Protein AF-A0A0H2RZ09-F1 (afdb_monomer)

Mean predicted aligned error: 4.45 Å

pLDDT: mean 92.42, std 5.87, range [51.25, 98.56]

Structure (mmCIF, N/CA/C/O backbone):
data_AF-A0A0H2RZ09-F1
#
_entry.id   AF-A0A0H2RZ09-F1
#
loop_
_atom_site.group_PDB
_atom_site.id
_atom_site.type_symbol
_atom_site.label_atom_id
_atom_site.label_alt_id
_atom_site.label_comp_id
_atom_site.label_asym_id
_atom_site.label_entity_id
_atom_site.label_seq_id
_atom_site.pdbx_PDB_ins_code
_atom_site.Cartn_x
_atom_site.Cartn_y
_atom_site.Cartn_z
_atom_site.occupancy
_atom_site.B_iso_or_equiv
_atom_site.auth_seq_id
_atom_site.auth_comp_id
_atom_site.auth_asym_id
_atom_site.auth_atom_id
_atom_site.pdbx_PDB_model_num
ATOM 1 N N . MET A 1 1 ? 8.434 -0.710 -40.556 1.00 51.25 1 MET A N 1
ATOM 2 C CA . MET A 1 1 ? 8.352 -0.020 -39.252 1.00 51.25 1 MET A CA 1
ATOM 3 C C . MET A 1 1 ? 7.127 0.879 -39.282 1.00 51.25 1 MET A C 1
ATOM 5 O O . MET A 1 1 ? 7.088 1.774 -40.118 1.00 51.25 1 MET A O 1
ATOM 9 N N . SER A 1 2 ? 6.092 0.602 -38.485 1.00 68.81 2 SER A N 1
ATOM 10 C CA . SER A 1 2 ? 4.944 1.513 -38.377 1.00 68.81 2 SER A CA 1
ATOM 11 C C . SER A 1 2 ? 5.393 2.801 -37.685 1.00 68.81 2 SER A C 1
ATOM 13 O O . SER A 1 2 ? 6.121 2.742 -36.695 1.00 68.81 2 SER A O 1
ATOM 15 N N . LYS A 1 3 ? 4.983 3.965 -38.198 1.00 80.62 3 LYS A N 1
ATOM 16 C CA . LYS A 1 3 ? 5.180 5.239 -37.492 1.00 80.62 3 LYS A CA 1
ATOM 17 C C . LYS A 1 3 ? 4.466 5.162 -36.142 1.00 80.62 3 LYS A C 1
ATOM 19 O O . LYS A 1 3 ? 3.285 4.824 -36.109 1.00 80.62 3 LYS A O 1
ATOM 24 N N . GLN A 1 4 ? 5.176 5.458 -35.054 1.00 85.62 4 GLN A N 1
ATOM 25 C CA . GLN A 1 4 ? 4.537 5.634 -33.752 1.00 85.62 4 GLN A CA 1
ATOM 26 C C . GLN A 1 4 ? 3.577 6.837 -33.804 1.00 85.62 4 GLN A C 1
ATOM 28 O O . GLN A 1 4 ? 3.876 7.817 -34.497 1.00 85.62 4 GLN A O 1
ATOM 33 N N . PRO A 1 5 ? 2.420 6.767 -33.124 1.00 86.56 5 PRO A N 1
ATOM 34 C CA . PRO A 1 5 ? 1.481 7.882 -33.060 1.00 86.56 5 PRO A CA 1
ATOM 35 C C . PRO A 1 5 ? 2.123 9.092 -32.362 1.00 86.56 5 PRO A C 1
ATOM 37 O O . PRO A 1 5 ? 2.842 8.938 -31.380 1.00 86.56 5 PRO A O 1
ATOM 40 N N . SER A 1 6 ? 1.864 10.302 -32.869 1.00 93.06 6 SER A N 1
ATOM 41 C CA . SER A 1 6 ? 2.368 11.561 -32.290 1.00 93.06 6 SER A CA 1
ATOM 42 C C . SER A 1 6 ? 1.495 12.108 -31.157 1.00 93.06 6 SER A C 1
ATOM 44 O O . SER A 1 6 ? 1.881 13.062 -30.488 1.00 93.06 6 SER A O 1
ATOM 46 N N . SER A 1 7 ? 0.298 11.551 -30.977 1.00 94.19 7 SER A N 1
ATOM 47 C CA . SER A 1 7 ? -0.643 11.915 -29.922 1.00 94.19 7 SER A CA 1
ATOM 48 C C . SER A 1 7 ? -1.631 10.777 -29.670 1.00 94.19 7 SER A C 1
ATOM 50 O O . SER A 1 7 ? -1.863 9.929 -30.535 1.00 94.19 7 SER A O 1
ATOM 52 N N . PHE A 1 8 ? -2.226 10.786 -28.479 1.00 94.12 8 PHE A N 1
ATOM 53 C CA . PHE A 1 8 ? -3.324 9.909 -28.091 1.00 94.12 8 PHE A CA 1
ATOM 54 C C . PHE A 1 8 ? -4.522 10.763 -27.672 1.00 94.12 8 PHE A C 1
ATOM 56 O O . PHE A 1 8 ? -4.351 11.857 -27.136 1.00 94.12 8 PHE A O 1
ATOM 63 N N . PHE A 1 9 ? -5.731 10.263 -27.917 1.00 94.88 9 PHE A N 1
ATOM 64 C CA . PHE A 1 9 ? -6.964 10.851 -27.405 1.00 94.88 9 PHE A CA 1
ATOM 65 C C . PHE A 1 9 ? -7.412 10.049 -26.184 1.00 94.88 9 PHE A C 1
ATOM 67 O O . PHE A 1 9 ? -7.670 8.851 -26.303 1.00 94.88 9 PHE A O 1
ATOM 74 N N . ILE A 1 10 ? -7.492 10.699 -25.024 1.00 93.38 10 ILE A N 1
ATOM 75 C CA . ILE A 1 10 ? -8.060 10.107 -23.810 1.00 93.38 10 ILE A CA 1
ATOM 76 C C . ILE A 1 10 ? -9.518 10.579 -23.738 1.00 93.38 10 ILE A C 1
ATOM 78 O O . ILE A 1 10 ? -9.740 11.790 -23.669 1.00 93.38 10 ILE A O 1
ATOM 82 N N . PRO A 1 11 ? -10.509 9.672 -23.809 1.00 94.00 11 PRO A N 1
ATOM 83 C CA . PRO A 1 11 ? -11.910 10.056 -23.689 1.00 94.00 11 PRO A CA 1
ATOM 84 C C . PRO A 1 11 ? -12.211 10.585 -22.282 1.00 94.00 11 PRO A C 1
ATOM 86 O O . PRO A 1 11 ? -11.476 10.311 -21.334 1.00 94.00 11 PRO A O 1
ATOM 89 N N . ASP A 1 12 ? -13.315 11.314 -22.137 1.00 92.06 12 ASP A N 1
ATOM 90 C CA . ASP A 1 12 ? -13.775 11.769 -20.826 1.00 92.06 12 ASP A CA 1
ATOM 91 C C . ASP A 1 12 ? -14.309 10.587 -20.000 1.00 92.06 12 ASP A C 1
ATOM 93 O O . ASP A 1 12 ? -15.483 10.216 -20.077 1.00 92.06 12 ASP A O 1
ATOM 97 N N . LEU A 1 13 ? -13.420 9.984 -19.211 1.00 90.94 13 LEU A N 1
ATOM 98 C CA . LEU A 1 13 ? -13.738 8.849 -18.347 1.00 90.94 13 LEU A CA 1
ATOM 99 C C . LEU A 1 13 ? -14.605 9.243 -17.142 1.00 90.94 13 LEU A C 1
ATOM 101 O O . LEU A 1 13 ? -15.227 8.366 -16.547 1.00 90.94 13 LEU A O 1
ATOM 105 N N . ILE A 1 14 ? -14.694 10.533 -16.793 1.00 89.44 14 ILE A N 1
ATOM 106 C CA . ILE A 1 14 ? -15.509 11.001 -15.661 1.00 89.44 14 ILE A CA 1
ATOM 107 C C . ILE A 1 14 ? -16.991 10.775 -15.965 1.00 89.44 14 ILE A C 1
ATOM 109 O O . ILE A 1 14 ? -17.749 10.390 -15.080 1.00 89.44 14 ILE A O 1
ATOM 113 N N . THR A 1 15 ? -17.392 10.914 -17.232 1.00 89.62 15 THR A N 1
ATOM 114 C CA . THR A 1 15 ? -18.773 10.652 -17.677 1.00 89.62 15 THR A CA 1
ATOM 115 C C . THR A 1 15 ? -19.228 9.202 -17.489 1.00 89.62 15 THR A C 1
ATOM 117 O O . THR A 1 15 ? -20.426 8.935 -17.522 1.00 89.62 15 THR A O 1
ATOM 120 N N . LEU A 1 16 ? -18.297 8.264 -17.277 1.00 90.69 16 LEU A N 1
ATOM 121 C CA . LEU A 1 16 ? -18.605 6.855 -17.016 1.00 90.69 16 LEU A CA 1
ATOM 122 C C . LEU A 1 16 ? -18.900 6.581 -15.532 1.00 90.69 16 LEU A C 1
ATOM 124 O O . LEU A 1 16 ? -19.418 5.515 -15.196 1.00 90.69 16 LEU A O 1
ATOM 128 N N . VAL A 1 17 ? -18.571 7.518 -14.638 1.00 89.12 17 VAL A N 1
ATOM 129 C CA . VAL A 1 17 ? -18.724 7.366 -13.189 1.00 89.12 17 VAL A CA 1
ATOM 130 C C . VAL A 1 17 ? -20.052 7.981 -12.753 1.00 89.12 17 VAL A C 1
ATOM 132 O O . VAL A 1 17 ? -20.190 9.193 -12.640 1.00 89.12 17 VAL A O 1
ATOM 135 N N . ASN A 1 18 ? -21.034 7.127 -12.455 1.00 88.50 18 ASN A N 1
ATOM 136 C CA . ASN A 1 18 ? -22.367 7.545 -11.994 1.00 88.50 18 ASN A CA 1
ATOM 137 C C . ASN A 1 18 ? -22.474 7.695 -10.465 1.00 88.50 18 ASN A C 1
ATOM 139 O O . ASN A 1 18 ? -23.576 7.784 -9.922 1.00 88.50 18 ASN A O 1
ATOM 143 N N . PHE A 1 19 ? -21.342 7.692 -9.762 1.00 87.50 19 PHE A N 1
ATOM 144 C CA . PHE A 1 19 ? -21.281 7.815 -8.309 1.00 87.50 19 PHE A CA 1
ATOM 145 C C . PHE A 1 19 ? -20.897 9.243 -7.907 1.00 87.50 19 PHE A C 1
ATOM 147 O O . PHE A 1 19 ? -20.084 9.872 -8.589 1.00 87.50 19 PHE A O 1
ATOM 154 N N . PRO A 1 20 ? -21.458 9.778 -6.809 1.00 89.75 20 PRO A N 1
ATOM 155 C CA . PRO A 1 20 ? -21.065 11.089 -6.320 1.00 89.75 20 PRO A CA 1
ATOM 156 C C . PRO A 1 20 ? -19.600 11.071 -5.880 1.00 89.75 20 PRO A C 1
ATOM 158 O O . PRO A 1 20 ? -19.159 10.171 -5.166 1.00 89.75 20 PRO A O 1
ATOM 161 N N . PHE A 1 21 ? -18.854 12.102 -6.267 1.00 90.25 21 PHE A N 1
ATOM 162 C CA . PHE A 1 21 ? -17.512 12.313 -5.741 1.00 90.25 21 PHE A CA 1
ATOM 163 C C . PHE A 1 21 ? -17.601 12.726 -4.274 1.00 90.25 21 PHE A C 1
ATOM 165 O O . PHE A 1 21 ? -18.266 13.704 -3.930 1.00 90.25 21 PHE A O 1
ATOM 172 N N . ALA A 1 22 ? -16.892 12.001 -3.417 1.00 94.31 22 ALA A N 1
ATOM 173 C CA . ALA A 1 22 ? -16.742 12.327 -2.009 1.00 94.31 22 ALA A CA 1
ATOM 174 C C . ALA A 1 22 ? -15.259 12.488 -1.674 1.00 94.31 22 ALA A C 1
ATOM 176 O O . ALA A 1 22 ? -14.391 11.934 -2.349 1.00 94.31 22 ALA A O 1
ATOM 177 N N . ARG A 1 23 ? -14.967 13.282 -0.645 1.00 96.88 23 ARG A N 1
ATOM 178 C CA . ARG A 1 23 ? -13.612 13.519 -0.149 1.00 96.88 23 ARG A CA 1
ATOM 179 C C . ARG A 1 23 ? -13.646 13.512 1.369 1.00 96.88 23 ARG A C 1
ATOM 181 O O . ARG A 1 23 ? -14.502 14.173 1.954 1.00 96.88 23 ARG A O 1
ATOM 188 N N . ASN A 1 24 ? -12.705 12.811 1.992 1.00 98.38 24 ASN A N 1
ATOM 189 C CA . ASN A 1 24 ? -12.615 12.748 3.441 1.00 98.38 24 ASN A CA 1
ATOM 190 C C . ASN A 1 24 ? -12.441 14.151 4.048 1.00 98.38 24 ASN A C 1
ATOM 192 O O . ASN A 1 24 ? -11.527 14.893 3.680 1.00 98.38 24 ASN A O 1
ATOM 196 N N . GLN A 1 25 ? -13.306 14.505 5.001 1.00 98.25 25 GLN A N 1
ATOM 197 C CA . GLN A 1 25 ? -13.301 15.807 5.683 1.00 98.25 25 GLN A CA 1
ATOM 198 C C . GLN A 1 25 ? -12.020 16.084 6.487 1.00 98.25 25 GLN A C 1
ATOM 200 O O . GLN A 1 25 ? -11.755 17.220 6.870 1.00 98.25 25 GLN A O 1
ATOM 205 N N . HIS A 1 26 ? -11.243 15.043 6.784 1.00 98.50 26 HIS A N 1
ATOM 206 C CA . HIS A 1 26 ? -10.001 15.120 7.539 1.00 98.50 26 HIS A CA 1
ATOM 207 C C . HIS A 1 26 ? -8.759 15.219 6.646 1.00 98.50 26 HIS A C 1
ATOM 209 O O . HIS A 1 26 ? -7.644 15.197 7.174 1.00 98.50 26 HIS A O 1
ATOM 215 N N . TYR A 1 27 ? -8.933 15.325 5.321 1.00 98.19 27 TYR A N 1
ATOM 216 C CA . TYR A 1 27 ? -7.849 15.350 4.339 1.00 98.19 27 TYR A CA 1
ATOM 217 C C . TYR A 1 27 ? -6.724 16.310 4.717 1.00 98.19 27 TYR A C 1
ATOM 219 O O . TYR A 1 27 ? -5.579 15.879 4.824 1.00 98.19 27 TYR A O 1
ATOM 227 N N . GLU A 1 28 ? -7.022 17.585 4.959 1.00 97.75 28 GLU A N 1
ATOM 228 C CA . GLU A 1 28 ? -5.999 18.613 5.163 1.00 97.75 28 GLU A CA 1
ATOM 229 C C . GLU A 1 28 ? -5.092 18.280 6.352 1.00 97.75 28 GLU A C 1
ATOM 231 O O . GLU A 1 28 ? -3.870 18.376 6.255 1.00 97.75 28 GLU A O 1
ATOM 236 N N . ARG A 1 29 ? -5.683 17.833 7.465 1.00 98.19 29 ARG A N 1
ATOM 237 C CA . ARG A 1 29 ? -4.928 17.478 8.669 1.00 98.19 29 ARG A CA 1
ATOM 238 C C . ARG A 1 29 ? -4.168 16.164 8.494 1.00 98.19 29 ARG A C 1
ATOM 240 O O . ARG A 1 29 ? -2.967 16.113 8.745 1.00 98.19 29 ARG A O 1
ATOM 247 N N . ALA A 1 30 ? -4.856 15.103 8.076 1.00 98.19 30 ALA A N 1
ATOM 248 C CA . ALA A 1 30 ? -4.260 13.773 8.006 1.00 98.19 30 ALA A CA 1
ATOM 249 C C . ALA A 1 30 ? -3.185 13.671 6.913 1.00 98.19 30 ALA A C 1
ATOM 251 O O . ALA A 1 30 ? -2.197 12.970 7.116 1.00 98.19 30 ALA A O 1
ATOM 252 N N . SER A 1 31 ? -3.338 14.387 5.793 1.00 96.25 31 SER A N 1
ATOM 253 C CA . SER A 1 31 ? -2.309 14.468 4.746 1.00 96.25 31 SER A CA 1
ATOM 254 C C . SER A 1 31 ? -1.044 15.165 5.239 1.00 96.25 31 SER A C 1
ATOM 256 O O . SER A 1 31 ? 0.049 14.640 5.055 1.00 96.25 31 SER A O 1
ATOM 258 N N . ALA A 1 32 ? -1.172 16.297 5.938 1.00 96.06 32 ALA A N 1
ATOM 259 C CA . ALA A 1 32 ? -0.025 17.004 6.500 1.00 96.06 32 ALA A CA 1
ATOM 260 C C . ALA A 1 32 ? 0.742 16.136 7.512 1.00 96.06 32 ALA A C 1
ATOM 262 O O . ALA A 1 32 ? 1.971 16.065 7.457 1.00 96.06 32 ALA A O 1
ATOM 263 N N . GLU A 1 33 ? 0.025 15.439 8.398 1.00 97.62 33 GLU A N 1
ATOM 264 C CA . GLU A 1 33 ? 0.630 14.514 9.360 1.00 97.62 33 GLU A CA 1
ATOM 265 C C . GLU A 1 33 ? 1.226 13.260 8.677 1.00 97.62 33 GLU A C 1
ATOM 267 O O . GLU A 1 33 ? 2.254 12.762 9.135 1.00 97.62 33 GLU A O 1
ATOM 272 N N . SER A 1 34 ? 0.636 12.767 7.574 1.00 97.12 34 SER A N 1
ATOM 273 C CA . SER A 1 34 ? 1.186 11.664 6.753 1.00 97.12 34 SER A CA 1
ATOM 274 C C . SER A 1 34 ? 2.479 12.038 6.081 1.00 97.12 34 SER A C 1
ATOM 276 O O . SER A 1 34 ? 3.498 11.387 6.309 1.00 97.12 34 SER A O 1
ATOM 278 N N . ALA A 1 35 ? 2.470 13.145 5.351 1.00 93.25 35 ALA A N 1
ATOM 279 C CA . ALA A 1 35 ? 3.649 13.645 4.680 1.00 93.25 35 ALA A CA 1
ATOM 280 C C . ALA A 1 35 ? 4.775 13.970 5.673 1.00 93.25 35 ALA A C 1
ATOM 282 O O . ALA A 1 35 ? 5.945 13.766 5.356 1.00 93.25 35 ALA A O 1
ATOM 283 N N . ALA A 1 36 ? 4.454 14.473 6.872 1.00 94.00 36 ALA A N 1
ATOM 284 C CA . ALA A 1 36 ? 5.446 14.713 7.918 1.00 94.00 36 ALA A CA 1
ATOM 285 C C . ALA A 1 36 ? 6.070 13.402 8.420 1.00 94.00 36 ALA A C 1
ATOM 287 O O . ALA A 1 36 ? 7.286 13.254 8.326 1.00 94.00 36 ALA A O 1
ATOM 288 N N . TRP A 1 37 ? 5.247 12.441 8.855 1.00 95.69 37 TRP A N 1
ATOM 289 C CA . TRP A 1 37 ? 5.704 11.131 9.335 1.00 95.69 37 TRP A CA 1
ATOM 290 C C . TRP A 1 37 ? 6.540 10.393 8.282 1.00 95.69 37 TRP A C 1
ATOM 292 O O . TRP A 1 37 ? 7.625 9.896 8.568 1.00 95.69 37 TRP A O 1
ATOM 302 N N . PHE A 1 38 ? 6.089 10.382 7.028 1.00 91.75 38 PHE A N 1
ATOM 303 C CA . PHE A 1 38 ? 6.769 9.670 5.950 1.00 91.75 38 PHE A CA 1
ATOM 304 C C . PHE A 1 38 ? 8.160 10.246 5.629 1.00 91.75 38 PHE A C 1
ATOM 306 O O . PHE A 1 38 ? 9.087 9.5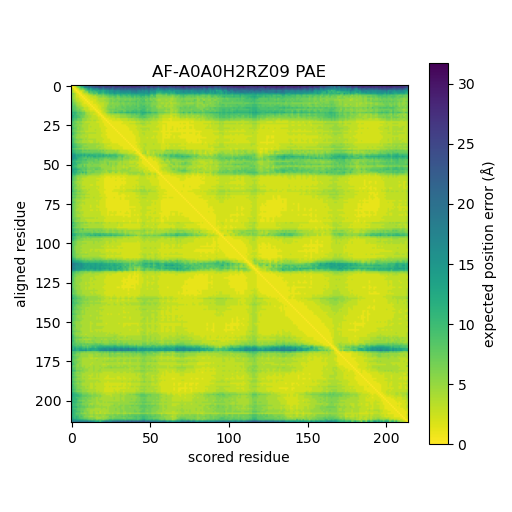09 5.285 1.00 91.75 38 PHE A O 1
ATOM 313 N N . ARG A 1 39 ? 8.346 11.566 5.788 1.00 90.19 39 ARG A N 1
ATOM 314 C CA . ARG A 1 39 ? 9.641 12.239 5.569 1.00 90.19 39 ARG A CA 1
ATOM 315 C C . ARG A 1 39 ? 10.698 11.861 6.605 1.00 90.19 39 ARG A C 1
ATOM 317 O O . ARG A 1 39 ? 11.879 11.888 6.264 1.00 90.19 39 ARG A O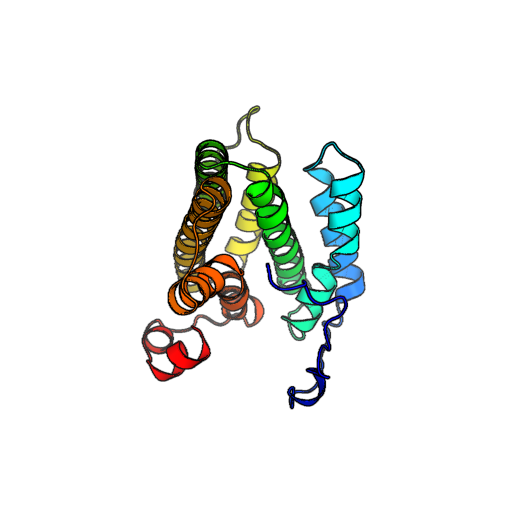 1
ATOM 324 N N . GLU A 1 40 ? 10.308 11.489 7.823 1.00 93.12 40 GLU A N 1
ATOM 325 C CA . GLU A 1 40 ? 11.243 11.141 8.906 1.00 93.12 40 GLU A CA 1
ATOM 326 C C . GLU A 1 40 ? 12.133 9.942 8.546 1.00 93.12 40 GLU A C 1
ATOM 328 O O . GLU A 1 40 ? 13.289 9.861 8.967 1.00 93.12 40 GLU A O 1
ATOM 333 N N . TYR A 1 41 ? 11.640 9.047 7.687 1.00 92.88 41 TYR A N 1
ATOM 334 C CA . TYR A 1 41 ? 12.371 7.854 7.269 1.00 92.88 41 TYR A CA 1
ATOM 335 C C . TYR A 1 41 ? 13.486 8.140 6.258 1.00 92.88 41 TYR A C 1
ATOM 337 O O . TYR A 1 41 ? 14.355 7.291 6.089 1.00 92.88 41 TYR A O 1
ATOM 345 N N . ASN A 1 42 ? 13.516 9.317 5.616 1.00 89.06 42 ASN A N 1
ATOM 346 C CA . ASN A 1 42 ? 14.534 9.679 4.618 1.00 89.06 42 ASN A CA 1
ATOM 347 C C . ASN A 1 42 ? 14.728 8.599 3.529 1.00 89.06 42 ASN A C 1
ATOM 349 O O . ASN A 1 42 ? 15.849 8.236 3.189 1.00 89.06 42 ASN A O 1
ATOM 353 N N . LEU A 1 43 ? 13.616 8.095 2.982 1.00 89.56 43 LEU A N 1
ATOM 354 C CA . LEU A 1 43 ? 13.562 6.922 2.090 1.00 89.56 43 LEU A CA 1
ATOM 355 C C . LEU A 1 43 ? 14.344 7.062 0.780 1.00 89.56 43 LEU A C 1
ATOM 357 O O . LEU A 1 43 ? 14.731 6.062 0.185 1.00 89.56 43 LEU A O 1
ATOM 361 N N . PHE A 1 44 ? 14.578 8.293 0.334 1.00 87.56 44 PHE A N 1
ATOM 362 C CA . PHE A 1 44 ? 15.303 8.577 -0.896 1.00 87.56 44 PHE A CA 1
ATOM 363 C C . PHE A 1 44 ? 16.443 9.549 -0.618 1.00 87.56 44 PHE A C 1
ATOM 365 O O . PHE A 1 44 ? 16.278 10.514 0.129 1.00 87.56 44 PHE A O 1
ATOM 372 N N . GLU A 1 45 ? 17.589 9.346 -1.260 1.00 82.00 45 GLU A N 1
ATOM 373 C CA . GLU A 1 45 ? 18.705 10.295 -1.198 1.00 82.00 45 GLU A CA 1
ATOM 374 C C . GLU A 1 45 ? 18.522 11.428 -2.213 1.00 82.00 45 GLU A C 1
ATOM 376 O O . GLU A 1 45 ? 18.761 12.602 -1.914 1.00 82.00 45 GLU A O 1
ATOM 381 N N . THR A 1 46 ? 18.029 11.092 -3.408 1.00 84.25 46 THR A N 1
ATOM 382 C CA . THR A 1 46 ? 17.924 12.029 -4.525 1.00 84.25 46 THR A CA 1
ATOM 383 C C . THR A 1 46 ? 16.765 13.005 -4.349 1.00 84.25 46 THR A C 1
ATOM 385 O O . THR A 1 46 ? 15.664 12.670 -3.908 1.00 84.25 46 THR A O 1
ATOM 388 N N . LYS A 1 47 ? 17.001 14.262 -4.741 1.00 83.38 47 LYS A N 1
ATOM 389 C CA . LYS A 1 47 ? 15.971 15.307 -4.711 1.00 83.38 47 LYS A CA 1
ATOM 390 C C . LYS A 1 47 ? 14.815 15.009 -5.674 1.00 83.38 47 LYS A C 1
ATOM 392 O O . LYS A 1 47 ? 13.689 15.377 -5.364 1.00 83.38 47 LYS A O 1
ATOM 397 N N . SER A 1 48 ? 15.074 14.351 -6.807 1.00 84.81 48 SER A N 1
ATOM 398 C CA . SER A 1 48 ? 14.053 14.021 -7.812 1.00 84.81 48 SER A CA 1
ATOM 399 C C . SER A 1 48 ? 12.984 13.082 -7.260 1.00 84.81 48 SER A C 1
ATOM 401 O O . SER A 1 48 ? 11.817 13.457 -7.270 1.00 84.81 48 SER A O 1
ATOM 403 N N . LYS A 1 49 ? 13.370 11.940 -6.675 1.00 84.06 49 LYS A N 1
ATOM 404 C CA . LYS A 1 49 ? 12.415 10.989 -6.080 1.00 84.06 49 LYS A CA 1
ATOM 405 C C . LYS A 1 49 ? 11.631 11.595 -4.917 1.00 84.06 49 LYS A C 1
ATOM 407 O O . LYS A 1 49 ? 10.439 11.355 -4.771 1.00 84.06 49 LYS A O 1
ATOM 412 N N . LYS A 1 50 ? 12.265 12.457 -4.112 1.00 82.56 50 LYS A N 1
ATOM 413 C CA . LYS A 1 50 ? 11.549 13.213 -3.067 1.00 82.56 50 LYS A CA 1
ATOM 414 C C . LYS A 1 50 ? 10.463 14.119 -3.650 1.00 82.56 50 LYS A C 1
ATOM 416 O O . LYS A 1 50 ? 9.395 14.232 -3.060 1.00 82.56 50 LYS A O 1
ATOM 421 N N . VAL A 1 51 ? 10.743 14.790 -4.768 1.00 83.31 51 VAL A N 1
ATOM 422 C CA . VAL A 1 51 ? 9.773 15.667 -5.442 1.00 83.31 51 VAL A CA 1
ATOM 423 C C . VAL A 1 51 ? 8.647 14.854 -6.072 1.00 83.31 51 VAL A C 1
ATOM 425 O O . VAL A 1 51 ? 7.492 15.221 -5.897 1.00 83.31 51 VAL A O 1
ATOM 428 N N . GLU A 1 52 ? 8.973 13.752 -6.742 1.00 85.06 52 GLU A N 1
ATOM 429 C CA . GLU A 1 52 ? 7.998 12.838 -7.345 1.00 85.06 52 GLU A CA 1
ATOM 430 C C . GLU A 1 52 ? 7.000 12.313 -6.310 1.00 85.06 52 GLU A C 1
ATOM 432 O O . GLU A 1 52 ? 5.791 12.447 -6.490 1.00 85.06 52 GLU A O 1
ATOM 437 N N . LEU A 1 53 ? 7.500 11.842 -5.165 1.00 80.31 53 LEU A N 1
ATOM 438 C CA . LEU A 1 53 ? 6.654 11.407 -4.060 1.00 80.31 53 LEU A CA 1
ATOM 439 C C . LEU A 1 53 ? 5.715 12.527 -3.582 1.00 80.31 53 LEU A C 1
ATOM 441 O O . LEU A 1 53 ? 4.530 12.290 -3.387 1.00 80.31 53 LEU A O 1
ATOM 445 N N . ILE A 1 54 ? 6.207 13.761 -3.432 1.00 79.12 54 ILE A N 1
ATOM 446 C CA . ILE A 1 54 ? 5.365 14.904 -3.028 1.00 79.12 54 ILE A CA 1
ATOM 447 C C . ILE A 1 54 ? 4.289 15.211 -4.083 1.00 79.12 54 ILE A C 1
ATOM 449 O O . ILE A 1 54 ? 3.172 15.586 -3.733 1.00 79.12 54 ILE A O 1
ATOM 453 N N . GLN A 1 55 ? 4.618 15.078 -5.367 1.00 85.00 55 GLN A N 1
ATOM 454 C CA . GLN A 1 55 ? 3.712 15.374 -6.479 1.00 85.00 55 GLN A CA 1
ATOM 455 C C . GLN A 1 55 ? 2.674 14.276 -6.734 1.00 85.00 55 GLN A C 1
ATOM 457 O O . GLN A 1 55 ? 1.683 14.542 -7.407 1.00 85.00 55 GLN A O 1
ATOM 462 N N . SER A 1 56 ? 2.873 13.075 -6.187 1.00 85.06 56 SER A N 1
ATOM 463 C CA . SER A 1 56 ? 1.952 11.945 -6.354 1.00 85.06 56 SER A CA 1
ATOM 464 C C . SER A 1 56 ? 0.565 12.175 -5.738 1.00 85.06 56 SER A C 1
ATOM 466 O O . SER A 1 56 ? -0.396 11.528 -6.148 1.00 85.06 56 SER A O 1
ATOM 468 N N . CYS A 1 57 ? 0.438 13.106 -4.780 1.00 89.81 57 CYS A N 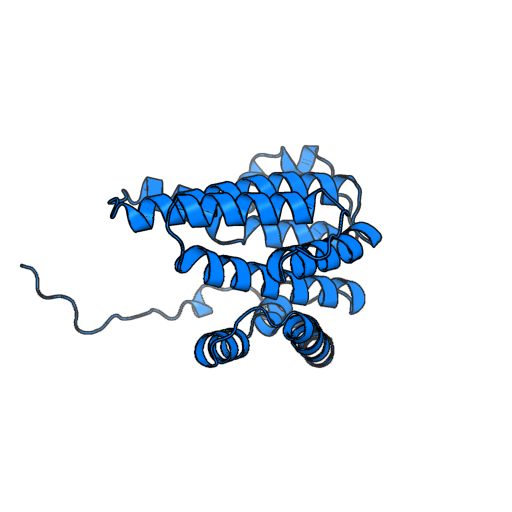1
ATOM 469 C CA . CYS A 1 57 ? -0.814 13.413 -4.079 1.00 89.81 57 CYS A CA 1
ATOM 470 C C . CYS A 1 57 ? -1.539 12.156 -3.547 1.00 89.81 57 CYS A C 1
ATOM 472 O O . CYS A 1 57 ? -2.771 12.080 -3.567 1.00 89.81 57 CYS A O 1
ATOM 474 N N . THR A 1 58 ? -0.782 11.172 -3.061 1.00 94.38 58 THR A N 1
ATOM 475 C CA . THR A 1 58 ? -1.282 9.894 -2.523 1.00 94.38 58 THR A CA 1
ATOM 476 C C . THR A 1 58 ? -2.361 10.073 -1.454 1.00 94.38 58 THR A C 1
ATOM 478 O O . THR A 1 58 ? -3.352 9.344 -1.442 1.00 94.38 58 THR A O 1
ATOM 481 N N . GLU A 1 59 ? -2.235 11.059 -0.566 1.00 96.44 59 GLU A N 1
ATOM 482 C CA . GLU A 1 59 ? -3.217 11.275 0.497 1.00 96.44 59 GLU A CA 1
ATOM 483 C C . GLU A 1 59 ? -4.523 11.865 -0.042 1.00 96.44 59 GLU A C 1
ATOM 485 O O . GLU A 1 59 ? -5.589 11.648 0.541 1.00 96.44 59 GLU A O 1
ATOM 490 N N . LEU A 1 60 ? -4.469 12.581 -1.171 1.00 97.00 60 LEU A N 1
ATOM 491 C CA . LEU A 1 60 ? -5.668 13.065 -1.853 1.00 97.00 60 LEU A CA 1
ATOM 492 C C . LEU A 1 60 ? -6.407 11.886 -2.481 1.00 97.00 60 LEU A C 1
ATOM 494 O O . LEU A 1 60 ? -7.622 11.777 -2.313 1.00 97.00 60 LEU A O 1
ATOM 498 N N . LEU A 1 61 ? -5.678 10.961 -3.113 1.00 96.00 61 LEU A N 1
ATOM 499 C CA . LEU A 1 61 ? -6.245 9.700 -3.589 1.00 96.00 61 LEU A CA 1
ATOM 500 C C . LEU A 1 61 ? -6.895 8.922 -2.437 1.00 96.00 61 LEU A C 1
ATOM 502 O O . LEU A 1 61 ? -8.064 8.550 -2.535 1.00 96.00 61 LEU A O 1
ATOM 506 N N . ALA A 1 62 ? -6.193 8.760 -1.311 1.00 97.50 62 ALA A N 1
ATOM 507 C CA . ALA A 1 62 ? -6.749 8.113 -0.125 1.00 97.50 62 ALA A CA 1
ATOM 508 C C . ALA A 1 62 ? -8.032 8.811 0.361 1.00 97.50 62 ALA A C 1
ATOM 510 O O . ALA A 1 62 ? -8.985 8.141 0.752 1.00 97.50 62 ALA A O 1
ATOM 511 N N . SER A 1 63 ? -8.102 10.146 0.306 1.00 98.12 63 SER A N 1
ATOM 512 C CA . SER A 1 63 ? -9.289 10.899 0.738 1.00 98.12 63 SER A CA 1
ATOM 513 C C . SER A 1 63 ? -10.529 10.640 -0.114 1.00 98.12 63 SER A C 1
ATOM 515 O O . SER A 1 63 ? -11.640 10.701 0.410 1.00 98.12 63 SER A O 1
ATOM 517 N N . HIS A 1 64 ? -10.348 10.339 -1.399 1.00 96.31 64 HIS A N 1
ATOM 518 C CA . HIS A 1 64 ? -11.436 9.950 -2.292 1.00 96.31 64 HIS A CA 1
ATOM 519 C C . HIS A 1 64 ? -11.802 8.472 -2.147 1.00 96.31 64 HIS A C 1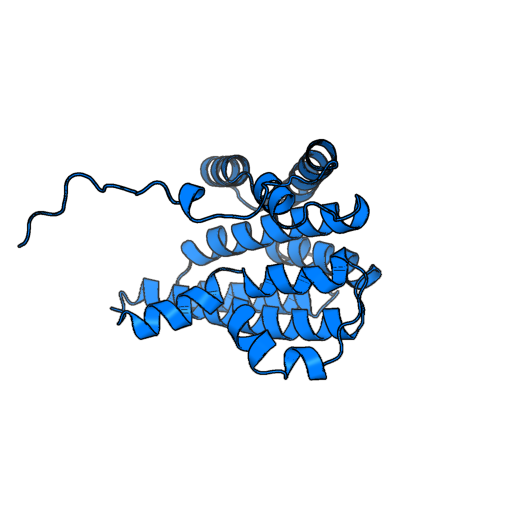
ATOM 521 O O . HIS A 1 64 ? -12.958 8.110 -2.338 1.00 96.31 64 HIS A O 1
ATOM 527 N N . PHE A 1 65 ? -10.833 7.632 -1.779 1.00 96.00 65 PHE A N 1
ATOM 528 C CA . PHE A 1 65 ? -11.027 6.194 -1.615 1.00 96.00 65 PHE A CA 1
ATOM 529 C C . PHE A 1 65 ? -11.687 5.825 -0.276 1.00 96.00 65 PHE A C 1
ATOM 531 O O . PHE A 1 65 ? -12.512 4.920 -0.215 1.00 96.00 65 PHE A O 1
ATOM 538 N N . TYR A 1 66 ? -11.391 6.577 0.789 1.00 97.44 66 TYR A N 1
ATOM 539 C CA . TYR A 1 66 ? -11.949 6.380 2.133 1.00 97.44 66 TYR A CA 1
ATOM 540 C C . TYR A 1 66 ? -12.693 7.633 2.629 1.00 97.44 66 TYR A C 1
ATOM 542 O O . TYR A 1 66 ? -12.310 8.217 3.650 1.00 97.44 66 TYR A O 1
ATOM 550 N N . PRO A 1 67 ? -13.745 8.094 1.931 1.00 97.25 67 PRO A N 1
ATOM 551 C CA . PRO A 1 67 ? -14.352 9.400 2.190 1.00 97.25 67 PRO A CA 1
ATOM 552 C C . PRO A 1 67 ? -15.040 9.506 3.558 1.00 97.25 67 PRO A C 1
ATOM 554 O O . PRO A 1 67 ? -15.109 10.596 4.119 1.00 97.25 67 PRO A O 1
ATOM 557 N N . GLU A 1 68 ? -15.512 8.390 4.114 1.00 96.62 68 GLU A N 1
ATOM 558 C CA . GLU A 1 68 ? -16.274 8.355 5.374 1.00 96.62 68 GLU A CA 1
ATOM 559 C C . GLU A 1 68 ? -15.446 7.895 6.582 1.00 96.62 68 GLU A C 1
ATOM 561 O O . GLU A 1 68 ? -15.943 7.855 7.708 1.00 96.62 68 GLU A O 1
ATOM 566 N N . ALA A 1 69 ? -14.171 7.548 6.379 1.00 98.06 69 ALA A N 1
ATOM 567 C CA . ALA A 1 69 ? -13.309 7.112 7.469 1.00 98.06 69 ALA A CA 1
ATOM 568 C C . ALA A 1 69 ? -13.124 8.235 8.504 1.00 98.06 69 ALA A C 1
ATOM 570 O O . ALA A 1 69 ? -12.860 9.388 8.153 1.00 98.06 69 ALA A O 1
ATOM 571 N N . ASN A 1 70 ? -13.210 7.889 9.790 1.00 98.12 70 ASN A N 1
ATOM 572 C CA . ASN A 1 70 ? -12.874 8.830 10.856 1.00 98.12 70 ASN A CA 1
ATOM 573 C C . ASN A 1 70 ? -11.388 9.218 10.806 1.00 98.12 70 ASN A C 1
ATOM 575 O O . ASN A 1 70 ? -10.587 8.589 10.113 1.00 98.12 70 ASN A O 1
ATOM 579 N N . TYR A 1 71 ? -11.022 10.244 11.569 1.00 98.50 71 TYR A N 1
ATOM 580 C CA . TYR A 1 71 ? -9.669 10.786 11.583 1.00 98.50 71 TYR A CA 1
ATOM 581 C C . TYR A 1 71 ? -8.583 9.717 11.779 1.00 98.50 71 TYR A C 1
ATOM 583 O O . TYR A 1 71 ? -7.650 9.622 10.981 1.00 98.50 71 TYR A O 1
ATOM 591 N N . GLU A 1 72 ? -8.709 8.901 12.824 1.00 97.94 72 GLU A N 1
ATOM 592 C CA . GLU A 1 72 ? -7.685 7.944 13.239 1.00 97.94 72 GLU A CA 1
ATOM 593 C C . GLU A 1 72 ? -7.463 6.870 12.173 1.00 97.94 72 GLU A C 1
ATOM 595 O O . GLU A 1 72 ? -6.326 6.571 11.808 1.00 97.94 72 GLU A O 1
ATOM 600 N N . LYS A 1 73 ? -8.551 6.321 11.628 1.00 98.12 73 LYS A N 1
ATOM 601 C CA . LYS A 1 73 ? -8.487 5.268 10.613 1.00 98.12 73 LYS A CA 1
ATOM 602 C C . LYS A 1 73 ? -8.067 5.824 9.257 1.00 98.12 73 LYS A C 1
ATOM 604 O O . LYS A 1 73 ? -7.276 5.200 8.550 1.00 98.12 73 LYS A O 1
ATOM 609 N N . PHE A 1 74 ? -8.538 7.021 8.913 1.00 98.56 74 PHE A N 1
ATOM 610 C CA . PHE A 1 74 ? -8.133 7.711 7.6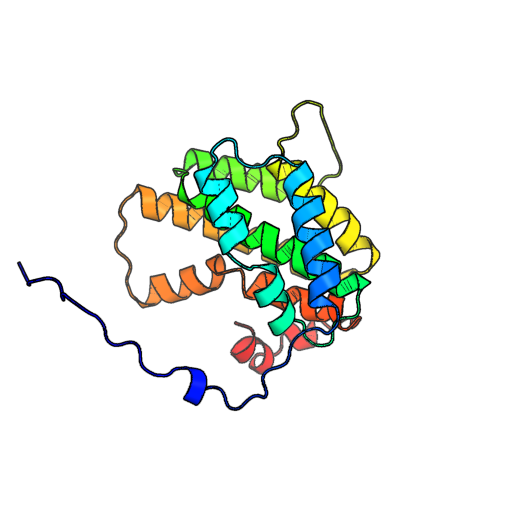96 1.00 98.56 74 PHE A CA 1
ATOM 611 C C . PHE A 1 74 ? -6.632 8.022 7.699 1.00 98.56 74 PHE A C 1
ATOM 613 O O . PHE A 1 74 ? -5.951 7.804 6.698 1.00 98.56 74 PHE A O 1
ATOM 620 N N . ARG A 1 75 ? -6.078 8.428 8.848 1.00 98.31 75 ARG A N 1
ATOM 621 C CA . ARG A 1 75 ? -4.638 8.654 9.015 1.00 98.31 75 ARG A CA 1
ATOM 622 C C . ARG A 1 75 ? -3.820 7.399 8.675 1.00 98.31 75 ARG A C 1
ATOM 624 O O . ARG A 1 75 ? -2.827 7.524 7.962 1.00 98.31 75 ARG A O 1
ATOM 631 N N . ILE A 1 76 ? -4.250 6.210 9.109 1.00 98.38 76 ILE A N 1
ATOM 632 C CA . ILE A 1 76 ? -3.613 4.926 8.745 1.00 98.38 76 ILE A CA 1
ATOM 633 C C . ILE A 1 76 ? -3.691 4.651 7.239 1.00 98.38 76 ILE A C 1
ATOM 635 O O . ILE A 1 76 ? -2.733 4.135 6.662 1.00 98.38 76 ILE A O 1
ATOM 639 N N . CYS A 1 77 ? -4.796 5.025 6.595 1.00 98.31 77 CYS A N 1
ATOM 640 C CA . CYS A 1 77 ? -4.984 4.845 5.157 1.00 98.31 77 CYS A CA 1
ATOM 641 C C . CYS A 1 77 ? -4.092 5.774 4.320 1.00 98.31 77 CYS A C 1
ATOM 643 O O . CYS A 1 77 ? -3.552 5.333 3.308 1.00 98.31 77 CYS A O 1
ATOM 645 N N . CYS A 1 78 ? -3.880 7.025 4.746 1.00 98.19 78 CYS A N 1
ATOM 646 C CA . CYS A 1 78 ? -2.920 7.924 4.093 1.00 98.19 78 CYS A CA 1
ATOM 647 C C . CYS A 1 78 ? -1.501 7.340 4.110 1.00 98.19 78 CYS A C 1
ATOM 649 O O . CYS A 1 78 ? -0.828 7.309 3.083 1.00 98.19 78 CYS A O 1
ATOM 651 N N . ASP A 1 79 ? -1.067 6.821 5.263 1.00 97.94 79 ASP A N 1
ATOM 652 C CA . ASP A 1 79 ? 0.257 6.202 5.386 1.00 97.94 79 ASP A CA 1
ATOM 653 C C . ASP A 1 79 ? 0.388 4.956 4.519 1.00 97.94 79 ASP A C 1
ATOM 655 O O . ASP A 1 79 ? 1.412 4.761 3.870 1.00 97.94 79 ASP A O 1
ATOM 659 N N . PHE A 1 80 ? -0.661 4.135 4.478 1.00 97.94 80 PHE A N 1
ATOM 660 C CA . PHE A 1 80 ? -0.692 2.963 3.619 1.00 97.94 80 PHE A CA 1
ATOM 661 C C . PHE A 1 80 ? -0.585 3.326 2.137 1.00 97.94 80 PHE A C 1
ATOM 663 O O . PHE A 1 80 ? 0.182 2.700 1.408 1.00 97.94 80 PHE A O 1
ATOM 670 N N . MET A 1 81 ? -1.316 4.352 1.690 1.00 97.31 81 MET A N 1
ATOM 671 C CA . MET A 1 81 ? -1.273 4.793 0.296 1.00 97.31 81 MET A CA 1
ATOM 672 C C . MET A 1 81 ? 0.121 5.315 -0.075 1.00 97.31 81 MET A C 1
ATOM 674 O O . MET A 1 81 ? 0.651 4.960 -1.122 1.00 97.31 81 MET A O 1
ATOM 678 N N . ASN A 1 82 ? 0.766 6.066 0.822 1.00 96.00 82 ASN A N 1
ATOM 679 C CA . ASN A 1 82 ? 2.168 6.459 0.667 1.00 96.00 82 ASN A CA 1
ATOM 680 C C . ASN A 1 82 ? 3.116 5.252 0.560 1.00 96.00 82 ASN A C 1
ATOM 682 O O . ASN A 1 82 ? 4.020 5.250 -0.275 1.00 96.00 82 ASN A O 1
ATOM 686 N N . ILE A 1 83 ? 2.906 4.209 1.370 1.00 96.69 83 ILE A N 1
ATOM 687 C CA . ILE A 1 83 ? 3.691 2.967 1.301 1.00 96.69 83 ILE A CA 1
ATOM 688 C C . ILE A 1 83 ? 3.478 2.243 -0.036 1.00 96.69 83 ILE A C 1
ATOM 690 O O . ILE A 1 83 ? 4.454 1.764 -0.604 1.00 96.69 83 ILE A O 1
ATOM 694 N N . CYS A 1 84 ? 2.252 2.185 -0.564 1.00 95.56 84 CYS A N 1
ATOM 695 C CA . CYS A 1 84 ? 1.978 1.553 -1.861 1.00 95.56 84 CYS A CA 1
ATOM 696 C C . CYS A 1 84 ? 2.762 2.231 -2.993 1.00 95.56 84 CYS A C 1
ATOM 698 O O . CYS A 1 84 ? 3.443 1.556 -3.756 1.00 95.56 84 CYS A O 1
ATOM 700 N N . PHE A 1 85 ? 2.757 3.565 -3.040 1.00 93.62 85 PHE A N 1
ATOM 701 C CA . PHE A 1 85 ? 3.536 4.313 -4.033 1.00 93.62 85 PHE A CA 1
ATOM 702 C C . PHE A 1 85 ? 5.045 4.174 -3.822 1.00 93.62 85 PHE A C 1
ATOM 704 O O . PHE A 1 85 ? 5.800 4.084 -4.785 1.00 93.62 85 PHE A O 1
ATOM 711 N N . LEU A 1 86 ? 5.507 4.122 -2.570 1.00 94.75 86 LEU A N 1
ATOM 712 C CA . LEU A 1 86 ? 6.909 3.839 -2.276 1.00 94.75 86 LEU A CA 1
ATOM 713 C C . LEU A 1 86 ? 7.339 2.479 -2.812 1.00 94.75 86 LEU A C 1
ATOM 715 O O . LEU A 1 86 ? 8.452 2.389 -3.317 1.00 94.75 86 LEU A O 1
ATOM 719 N N . ILE A 1 87 ? 6.495 1.451 -2.691 1.00 95.38 87 ILE A N 1
ATOM 720 C CA . ILE A 1 87 ? 6.772 0.114 -3.226 1.00 95.38 87 ILE A CA 1
ATOM 721 C C . ILE A 1 87 ? 6.994 0.205 -4.735 1.00 95.38 87 ILE A C 1
ATOM 723 O O . ILE A 1 87 ? 8.069 -0.182 -5.182 1.00 95.38 87 ILE A O 1
ATOM 727 N N . ASP A 1 88 ? 6.081 0.813 -5.491 1.00 91.75 88 ASP A N 1
ATOM 728 C CA . ASP A 1 88 ? 6.269 1.004 -6.937 1.00 91.75 88 ASP A CA 1
ATOM 729 C C . ASP A 1 88 ? 7.592 1.735 -7.234 1.00 91.75 88 ASP A C 1
ATOM 731 O O . ASP A 1 88 ? 8.440 1.241 -7.973 1.00 91.75 88 ASP A O 1
ATOM 735 N N . MET A 1 89 ? 7.851 2.854 -6.549 1.00 91.62 89 MET A N 1
ATOM 736 C CA . MET A 1 89 ? 9.055 3.669 -6.762 1.00 91.62 89 MET A CA 1
ATOM 737 C C . MET A 1 89 ? 10.384 2.971 -6.435 1.00 91.62 89 MET A C 1
ATOM 739 O O . MET A 1 89 ? 11.430 3.401 -6.937 1.00 91.62 89 MET A O 1
ATOM 743 N N . VAL A 1 90 ? 10.397 1.994 -5.521 1.00 93.25 90 VAL A N 1
ATOM 744 C CA . VAL A 1 90 ? 11.619 1.235 -5.203 1.00 93.25 90 VAL A CA 1
ATOM 745 C C . VAL A 1 90 ? 11.749 0.001 -6.082 1.00 93.25 90 VAL A C 1
ATOM 747 O O . VAL A 1 90 ? 12.848 -0.261 -6.543 1.00 93.25 90 VAL A O 1
ATOM 750 N N . PHE A 1 91 ? 10.662 -0.718 -6.366 1.00 94.44 91 PHE A N 1
ATOM 751 C CA . PHE A 1 91 ? 10.702 -1.923 -7.199 1.00 94.44 91 PHE A CA 1
ATOM 752 C C . PHE A 1 91 ? 10.886 -1.618 -8.690 1.00 94.44 91 PHE A C 1
ATOM 754 O O . PHE A 1 91 ? 11.371 -2.480 -9.428 1.00 94.44 91 PHE A O 1
ATOM 761 N N . ASP A 1 92 ? 10.538 -0.410 -9.140 1.00 90.19 92 ASP A N 1
ATOM 762 C CA . ASP A 1 92 ? 10.697 -0.003 -10.537 1.00 90.19 92 ASP A CA 1
ATOM 763 C C . ASP A 1 92 ? 12.152 0.124 -10.994 1.00 90.19 92 ASP A C 1
ATOM 765 O O . ASP A 1 92 ? 12.444 -0.111 -12.169 1.00 90.19 92 ASP A O 1
ATOM 769 N N . ASP A 1 93 ? 13.059 0.401 -10.057 1.00 88.31 93 ASP A N 1
ATOM 770 C CA . ASP A 1 93 ? 14.493 0.550 -10.317 1.00 88.31 93 ASP A CA 1
ATOM 771 C C . ASP A 1 93 ? 15.289 -0.754 -10.146 1.00 88.31 93 ASP A C 1
ATOM 773 O O . ASP A 1 93 ? 16.490 -0.778 -10.422 1.00 88.31 93 ASP A O 1
ATOM 777 N N . GLU A 1 94 ? 14.652 -1.829 -9.680 1.00 91.44 94 GLU A N 1
ATOM 778 C CA . GLU A 1 94 ? 15.340 -3.073 -9.339 1.00 91.44 94 GLU A CA 1
ATOM 779 C C . GLU A 1 94 ? 15.277 -4.110 -10.460 1.00 91.44 94 GLU A C 1
ATOM 781 O O . GLU A 1 94 ? 14.300 -4.231 -11.206 1.00 91.44 94 GLU A O 1
ATOM 786 N N . ASP A 1 95 ? 16.329 -4.922 -10.523 1.00 89.12 95 ASP A N 1
ATOM 787 C CA . ASP A 1 95 ? 16.310 -6.178 -11.255 1.00 89.12 95 ASP A CA 1
ATOM 788 C C . ASP A 1 95 ? 15.684 -7.299 -10.409 1.00 89.12 95 ASP A C 1
ATOM 790 O O . ASP A 1 95 ? 15.168 -7.095 -9.308 1.00 89.12 95 ASP A O 1
ATOM 794 N N . GLY A 1 96 ? 15.743 -8.522 -10.922 1.00 88.44 96 GLY A N 1
ATOM 795 C CA . GLY A 1 96 ? 15.208 -9.681 -10.230 1.00 88.44 96 GLY A CA 1
ATOM 796 C C . GLY A 1 96 ? 15.766 -9.946 -8.838 1.00 88.44 96 GLY A C 1
ATOM 797 O O . GLY A 1 96 ? 15.033 -10.322 -7.921 1.00 88.44 96 GLY A O 1
ATOM 798 N N . GLU A 1 97 ? 17.082 -9.818 -8.670 1.00 93.12 97 GLU A N 1
ATOM 799 C CA . GLU A 1 97 ? 17.728 -10.100 -7.390 1.00 93.12 97 GLU A CA 1
ATOM 800 C C . GLU A 1 97 ? 17.395 -9.013 -6.369 1.00 93.12 97 GLU A C 1
ATOM 802 O O . GLU A 1 97 ? 16.995 -9.330 -5.242 1.00 93.12 97 GLU A O 1
ATOM 807 N N . GLY A 1 98 ? 17.484 -7.750 -6.789 1.00 94.75 98 GLY A N 1
ATOM 808 C CA . GLY A 1 98 ? 17.101 -6.598 -5.983 1.00 94.75 98 GLY A CA 1
ATOM 809 C C . GLY A 1 98 ? 15.644 -6.663 -5.530 1.00 94.75 98 GLY A C 1
ATOM 810 O O . GLY A 1 98 ? 15.357 -6.566 -4.332 1.00 94.75 98 GLY A O 1
ATOM 811 N N . ALA A 1 99 ? 14.728 -6.958 -6.454 1.00 95.12 99 ALA A N 1
ATOM 812 C CA . ALA A 1 99 ? 13.302 -7.073 -6.171 1.00 95.12 99 ALA A CA 1
ATOM 813 C C . ALA A 1 99 ? 12.994 -8.191 -5.162 1.00 95.12 99 ALA A C 1
ATOM 815 O O . ALA A 1 99 ? 12.258 -7.971 -4.197 1.00 95.12 99 ALA A O 1
ATOM 816 N N . ARG A 1 100 ? 13.619 -9.371 -5.296 1.00 95.62 100 ARG A N 1
ATOM 817 C CA . ARG A 1 100 ? 13.453 -10.466 -4.322 1.00 95.62 100 ARG A CA 1
ATOM 818 C C . ARG A 1 100 ? 13.965 -10.088 -2.933 1.00 95.62 100 ARG A C 1
ATOM 820 O O . ARG A 1 100 ? 13.346 -10.446 -1.928 1.00 95.62 100 ARG A O 1
ATOM 827 N N . LYS A 1 101 ? 15.073 -9.347 -2.854 1.00 96.00 101 LYS A N 1
ATOM 828 C CA . LYS A 1 101 ? 15.605 -8.845 -1.581 1.00 96.00 101 LYS A CA 1
ATOM 829 C C . LYS A 1 101 ? 14.647 -7.843 -0.933 1.00 96.00 101 LYS A C 1
ATOM 831 O O . LYS A 1 101 ? 14.371 -7.968 0.261 1.00 96.00 101 LYS A O 1
ATOM 836 N N . LEU A 1 102 ? 14.117 -6.884 -1.695 1.00 96.56 102 LEU A N 1
ATOM 837 C CA . LEU A 1 102 ? 13.120 -5.930 -1.197 1.00 96.56 102 LEU A CA 1
ATOM 838 C C . LEU A 1 102 ? 11.833 -6.627 -0.751 1.00 96.56 102 LEU A C 1
ATOM 840 O O . LEU A 1 102 ? 11.302 -6.287 0.307 1.00 96.56 102 LEU A O 1
ATOM 844 N N . ALA A 1 103 ? 11.375 -7.641 -1.489 1.00 97.06 103 ALA A N 1
ATOM 845 C CA . ALA A 1 103 ? 10.218 -8.443 -1.105 1.00 97.06 103 ALA A CA 1
ATOM 846 C C . ALA A 1 103 ? 10.444 -9.140 0.245 1.00 97.06 103 ALA A C 1
ATOM 848 O O . ALA A 1 103 ? 9.585 -9.077 1.123 1.00 97.06 103 ALA A O 1
ATOM 849 N N . GLY A 1 104 ? 11.632 -9.710 0.468 1.00 96.31 104 GLY A N 1
ATOM 850 C CA . GLY A 1 104 ? 12.006 -10.280 1.765 1.00 96.31 104 GLY A CA 1
ATOM 851 C C . GLY A 1 104 ? 11.982 -9.257 2.907 1.00 96.31 104 GLY A C 1
ATOM 852 O O . GLY A 1 104 ? 11.491 -9.558 3.995 1.00 96.31 104 GLY A O 1
ATOM 853 N N . ILE A 1 105 ? 12.453 -8.028 2.661 1.00 96.81 105 ILE A N 1
ATOM 854 C CA . ILE A 1 105 ? 12.407 -6.938 3.650 1.00 96.81 105 ILE A CA 1
ATOM 855 C C . ILE A 1 105 ? 10.958 -6.539 3.959 1.00 96.81 105 ILE A C 1
ATOM 857 O O . ILE A 1 105 ? 10.613 -6.366 5.128 1.00 96.81 105 ILE A O 1
ATOM 861 N N . TYR A 1 106 ? 10.114 -6.412 2.932 1.00 97.50 106 TYR A N 1
ATOM 862 C CA . TYR A 1 106 ? 8.693 -6.101 3.084 1.00 97.50 106 TYR A CA 1
ATOM 863 C C . TYR A 1 106 ? 7.980 -7.168 3.925 1.00 97.50 106 TYR A C 1
ATOM 865 O O . TYR A 1 106 ? 7.343 -6.832 4.922 1.00 97.50 106 TYR A O 1
ATOM 873 N N . ILE A 1 107 ? 8.145 -8.454 3.590 1.00 96.44 107 ILE A N 1
ATOM 874 C CA . ILE A 1 107 ? 7.552 -9.561 4.354 1.00 96.44 107 ILE A CA 1
ATOM 875 C C . ILE A 1 107 ? 8.043 -9.542 5.801 1.00 96.44 107 ILE A C 1
ATOM 877 O O . ILE A 1 107 ? 7.228 -9.595 6.720 1.00 96.44 107 ILE A O 1
ATOM 881 N N . GLY A 1 108 ? 9.351 -9.368 6.018 1.00 95.56 108 GLY A N 1
ATOM 882 C CA . GLY A 1 108 ? 9.915 -9.241 7.359 1.00 95.56 108 GLY A CA 1
ATOM 883 C C . GLY A 1 108 ? 9.264 -8.113 8.166 1.00 95.56 108 GLY A C 1
ATOM 884 O O . GLY A 1 108 ? 8.892 -8.325 9.318 1.00 95.56 108 GLY A O 1
ATOM 885 N N . ALA A 1 109 ? 9.062 -6.937 7.564 1.00 96.81 109 ALA A N 1
ATOM 886 C CA . ALA A 1 109 ? 8.411 -5.800 8.221 1.00 96.81 109 ALA A CA 1
ATOM 887 C C . ALA A 1 109 ? 6.935 -6.074 8.556 1.00 96.81 109 ALA A C 1
ATOM 889 O O . ALA A 1 109 ? 6.403 -5.553 9.545 1.00 96.81 109 ALA A O 1
ATOM 890 N N . MET A 1 110 ? 6.283 -6.909 7.745 1.00 95.38 110 MET A N 1
ATOM 891 C CA . MET A 1 110 ? 4.887 -7.302 7.904 1.00 95.38 110 MET A CA 1
ATOM 892 C C . MET A 1 110 ? 4.681 -8.414 8.946 1.00 95.38 110 MET A C 1
ATOM 894 O O . MET A 1 110 ? 3.583 -8.551 9.484 1.00 95.38 110 MET A O 1
ATOM 898 N N . THR A 1 111 ? 5.718 -9.185 9.287 1.00 91.94 111 THR A N 1
ATOM 899 C CA . THR A 1 111 ? 5.598 -10.331 10.207 1.00 91.94 111 THR A CA 1
ATOM 900 C C . THR A 1 111 ? 6.433 -10.222 11.481 1.00 91.94 111 THR A C 1
ATOM 902 O O . THR A 1 111 ? 6.165 -10.961 12.425 1.00 91.94 111 THR A O 1
ATOM 905 N N . SER A 1 112 ? 7.426 -9.329 11.540 1.00 91.00 112 SER A N 1
ATOM 906 C CA . SER A 1 112 ? 8.373 -9.218 12.656 1.00 91.00 112 SER A CA 1
ATOM 907 C C . SER A 1 112 ? 8.390 -7.830 13.297 1.00 91.00 112 SER A C 1
ATOM 909 O O . SER A 1 112 ? 8.181 -6.804 12.645 1.00 91.00 112 SER A O 1
ATOM 911 N N . ASP A 1 113 ? 8.665 -7.810 14.601 1.00 89.56 113 ASP A N 1
ATOM 912 C CA . ASP A 1 113 ? 8.941 -6.601 15.380 1.00 89.56 113 ASP A CA 1
ATOM 913 C C . ASP A 1 113 ? 10.438 -6.367 15.616 1.00 89.56 113 ASP A C 1
ATOM 915 O O . ASP A 1 113 ? 10.800 -5.353 16.218 1.00 89.56 113 ASP A O 1
ATOM 919 N N . GLU A 1 114 ? 11.300 -7.270 15.146 1.00 85.56 114 GLU A N 1
ATOM 920 C CA . GLU A 1 114 ? 12.740 -7.209 15.378 1.00 85.56 114 GLU A CA 1
ATOM 921 C C . GLU A 1 114 ? 13.341 -6.001 14.656 1.00 85.56 114 GLU A C 1
ATOM 923 O O . GLU A 1 114 ? 13.428 -5.955 13.428 1.00 85.56 114 GLU A O 1
ATOM 928 N N . GLU A 1 115 ? 13.727 -4.986 15.426 1.00 84.94 115 GLU A N 1
ATOM 929 C CA . GLU A 1 115 ? 14.553 -3.890 14.941 1.00 84.94 115 GLU A CA 1
ATOM 930 C C . GLU A 1 115 ? 15.999 -4.141 15.325 1.00 84.94 115 GLU A C 1
ATOM 932 O O . GLU A 1 115 ? 16.323 -4.362 16.490 1.00 84.94 115 GLU A O 1
ATOM 937 N N . THR A 1 116 ? 16.874 -4.047 14.337 1.00 84.88 116 THR A N 1
ATOM 938 C CA . THR A 1 116 ? 18.318 -3.967 14.544 1.00 84.88 116 THR A CA 1
ATOM 939 C C . THR A 1 116 ? 18.846 -2.638 14.018 1.00 84.88 116 THR A C 1
ATOM 941 O O . THR A 1 116 ? 18.179 -1.973 13.219 1.00 84.88 116 THR A O 1
ATOM 944 N N . GLU A 1 117 ? 20.073 -2.281 14.392 1.00 82.69 117 GLU A N 1
ATOM 945 C CA . GLU A 1 117 ? 20.777 -1.100 13.863 1.00 82.69 117 GLU A CA 1
ATOM 946 C C . GLU A 1 117 ? 20.889 -1.106 12.324 1.00 82.69 117 GLU A C 1
ATOM 948 O O . GLU A 1 117 ? 21.000 -0.052 11.706 1.00 82.69 117 GLU A O 1
ATOM 953 N N . ASN A 1 118 ? 20.782 -2.283 11.694 1.00 84.50 118 ASN A N 1
ATOM 954 C CA . ASN A 1 118 ? 20.863 -2.466 10.243 1.00 84.50 118 ASN A CA 1
ATOM 955 C C . ASN A 1 118 ? 19.497 -2.453 9.534 1.00 84.50 118 ASN A C 1
ATOM 957 O O . ASN A 1 118 ? 19.428 -2.682 8.325 1.00 84.50 118 ASN A O 1
ATOM 961 N N . SER A 1 119 ? 18.397 -2.222 10.258 1.00 92.94 119 SER A N 1
ATOM 962 C CA . SER A 1 119 ? 17.058 -2.188 9.656 1.00 92.94 119 SER A CA 1
ATOM 963 C C . SER A 1 119 ? 16.968 -1.037 8.660 1.00 92.94 119 SER A C 1
ATOM 965 O O . SER A 1 119 ? 17.278 0.102 9.004 1.00 92.94 119 SER A O 1
ATOM 967 N N . THR A 1 120 ? 16.523 -1.297 7.431 1.00 95.12 120 THR A N 1
ATOM 968 C CA . THR A 1 120 ? 16.442 -0.254 6.399 1.00 95.12 120 THR A CA 1
ATOM 969 C C . THR A 1 120 ? 15.295 0.729 6.677 1.00 95.12 120 THR A C 1
ATOM 971 O O . THR A 1 120 ? 14.311 0.365 7.326 1.00 95.12 120 THR A O 1
ATOM 974 N N . PRO A 1 121 ? 15.354 1.973 6.163 1.00 95.38 121 PRO A N 1
ATOM 975 C CA . PRO A 1 121 ? 14.212 2.888 6.187 1.00 95.38 121 PRO A CA 1
ATOM 976 C C . PRO A 1 121 ? 12.907 2.278 5.656 1.00 95.38 121 PRO A C 1
ATOM 978 O O . PRO A 1 121 ? 11.856 2.467 6.263 1.00 95.38 121 PRO A O 1
ATOM 981 N N . PHE A 1 122 ? 12.999 1.501 4.570 1.00 96.38 122 PHE A N 1
ATOM 982 C CA . PHE A 1 122 ? 11.878 0.780 3.963 1.00 96.38 122 PHE A CA 1
ATOM 983 C C . PHE A 1 122 ? 11.245 -0.223 4.942 1.00 96.38 122 PHE A C 1
ATOM 985 O O . PHE A 1 122 ? 10.036 -0.210 5.145 1.00 96.38 122 PHE A O 1
ATOM 992 N N . TYR A 1 123 ? 12.060 -1.022 5.638 1.00 97.31 123 TYR A N 1
ATOM 993 C CA . TYR A 1 123 ? 11.573 -1.923 6.686 1.00 97.31 123 TYR A CA 1
ATOM 994 C C . TYR A 1 123 ? 10.831 -1.169 7.796 1.00 97.31 123 TYR A C 1
ATOM 996 O O . TYR A 1 123 ? 9.716 -1.534 8.172 1.00 97.31 123 TYR A O 1
ATOM 1004 N N . ARG A 1 124 ? 11.447 -0.102 8.324 1.00 97.31 124 ARG A N 1
ATOM 1005 C CA . ARG A 1 124 ? 10.910 0.624 9.483 1.00 97.31 124 ARG A CA 1
ATOM 1006 C C . ARG A 1 124 ? 9.564 1.277 9.175 1.00 97.31 124 ARG A C 1
ATOM 1008 O O . ARG A 1 124 ? 8.649 1.132 9.980 1.00 97.31 124 ARG A O 1
ATOM 1015 N N . VAL A 1 125 ? 9.412 1.929 8.016 1.00 97.38 125 VAL A N 1
ATOM 1016 C CA . VAL A 1 125 ? 8.155 2.615 7.659 1.00 97.38 125 VAL A CA 1
ATOM 1017 C C . VAL A 1 125 ? 6.986 1.631 7.534 1.00 97.38 125 VAL A C 1
ATOM 1019 O O . VAL A 1 125 ? 5.909 1.882 8.078 1.00 97.38 125 VAL A O 1
ATOM 1022 N N . ILE A 1 126 ? 7.210 0.466 6.915 1.00 98.06 126 ILE A N 1
ATOM 1023 C CA . ILE A 1 126 ? 6.193 -0.588 6.774 1.00 98.06 126 ILE A CA 1
ATOM 1024 C C . ILE A 1 126 ? 5.833 -1.175 8.139 1.00 98.06 126 ILE A C 1
ATOM 1026 O O . ILE A 1 126 ? 4.655 -1.294 8.481 1.00 98.06 126 ILE A O 1
ATOM 1030 N N . ARG A 1 127 ? 6.840 -1.502 8.953 1.00 97.56 127 ARG A N 1
ATOM 1031 C CA . ARG A 1 127 ? 6.633 -2.077 10.283 1.00 97.56 127 ARG A CA 1
ATOM 1032 C C . ARG A 1 127 ? 5.883 -1.118 11.206 1.00 97.56 127 ARG A C 1
ATOM 1034 O O . ARG A 1 127 ? 4.971 -1.535 11.915 1.00 97.56 127 ARG A O 1
ATOM 1041 N N . ASP A 1 128 ? 6.254 0.157 11.219 1.00 97.56 128 ASP A N 1
ATOM 1042 C CA . ASP A 1 128 ? 5.628 1.156 12.088 1.00 97.56 128 ASP A CA 1
ATOM 1043 C C . ASP A 1 128 ? 4.185 1.445 11.670 1.00 97.56 128 ASP A C 1
ATOM 1045 O O . ASP A 1 128 ? 3.317 1.656 12.521 1.00 97.56 128 ASP A O 1
ATOM 1049 N N . TRP A 1 129 ? 3.893 1.401 10.368 1.00 98.12 129 TRP A N 1
ATOM 1050 C CA . TRP A 1 129 ? 2.517 1.393 9.884 1.00 98.12 129 TRP A CA 1
ATOM 1051 C C . TRP A 1 129 ? 1.762 0.141 10.349 1.00 98.12 129 TRP A C 1
ATOM 1053 O O . TRP A 1 129 ? 0.703 0.277 10.967 1.00 98.12 129 TRP A O 1
ATOM 1063 N N . ARG A 1 130 ? 2.327 -1.063 10.157 1.00 97.81 130 ARG A N 1
ATOM 1064 C CA . ARG A 1 130 ? 1.710 -2.325 10.601 1.00 97.81 130 ARG A CA 1
ATOM 1065 C C . ARG A 1 130 ? 1.353 -2.271 12.081 1.00 97.81 130 ARG A C 1
ATOM 1067 O O . ARG A 1 130 ? 0.224 -2.591 12.444 1.00 97.81 130 ARG A O 1
ATOM 1074 N N . LYS A 1 131 ? 2.295 -1.853 12.934 1.00 97.38 131 LYS A N 1
ATOM 1075 C CA . LYS A 1 131 ? 2.110 -1.758 14.391 1.00 97.38 131 LYS A CA 1
ATOM 1076 C C . LYS A 1 131 ? 0.911 -0.897 14.776 1.00 97.38 131 LYS A C 1
ATOM 1078 O O . LYS A 1 131 ? 0.231 -1.214 15.745 1.00 97.38 131 LYS A O 1
ATOM 1083 N N . ARG A 1 132 ? 0.640 0.174 14.028 1.00 97.25 132 ARG A N 1
ATOM 1084 C CA . ARG A 1 132 ? -0.526 1.037 14.257 1.00 97.25 132 ARG A CA 1
ATOM 1085 C C . ARG A 1 132 ? -1.804 0.439 13.674 1.00 97.25 132 ARG A C 1
ATOM 1087 O O . ARG A 1 132 ? -2.844 0.496 14.321 1.00 97.25 132 ARG A O 1
ATOM 1094 N N . PHE A 1 133 ? -1.729 -0.179 12.497 1.00 97.56 133 PHE A N 1
ATOM 1095 C CA . PHE A 1 133 ? -2.868 -0.847 11.865 1.00 97.56 133 PHE A CA 1
ATOM 1096 C C . PHE A 1 133 ? -3.450 -1.965 12.750 1.00 97.56 133 PHE A C 1
ATOM 1098 O O . PHE A 1 133 ? -4.654 -1.982 13.016 1.00 97.56 133 PHE A O 1
ATOM 1105 N N . VAL A 1 134 ? -2.602 -2.852 13.286 1.00 96.56 134 VAL A N 1
ATOM 1106 C CA . VAL A 1 134 ? -3.053 -4.013 14.082 1.00 96.56 134 VAL A CA 1
ATOM 1107 C C . VAL A 1 134 ? -3.748 -3.637 15.393 1.00 96.56 134 VAL A C 1
ATOM 1109 O O . VAL A 1 134 ? -4.483 -4.453 15.938 1.00 96.56 134 VAL A O 1
ATOM 1112 N N . GLN A 1 135 ? -3.563 -2.411 15.894 1.00 95.75 135 GLN A N 1
ATOM 1113 C CA . GLN A 1 135 ? -4.237 -1.940 17.110 1.00 95.75 135 GLN A CA 1
ATOM 1114 C C . GLN A 1 135 ? -5.741 -1.718 16.909 1.00 95.75 135 GLN A C 1
ATOM 1116 O O . GLN A 1 135 ? -6.491 -1.766 17.881 1.00 95.75 135 GLN A O 1
ATOM 1121 N N . GLY A 1 136 ? -6.185 -1.465 15.673 1.00 93.62 136 GLY A N 1
ATOM 1122 C CA . GLY A 1 136 ? -7.599 -1.228 15.361 1.00 93.62 136 GLY A CA 1
ATOM 1123 C C . GLY A 1 136 ? -8.226 -2.237 14.396 1.00 93.62 136 GLY A C 1
ATOM 1124 O O . GLY A 1 136 ? -9.435 -2.192 14.190 1.00 93.62 136 GLY A O 1
ATOM 1125 N N . ALA A 1 137 ? -7.435 -3.120 13.783 1.00 95.81 137 ALA A N 1
ATOM 1126 C CA . ALA A 1 137 ? -7.925 -4.127 12.844 1.00 95.81 137 ALA A CA 1
ATOM 1127 C C . ALA A 1 137 ? -8.390 -5.403 13.556 1.00 95.81 137 ALA A C 1
ATOM 1129 O O . ALA A 1 137 ? -7.718 -5.889 14.468 1.00 95.81 137 ALA A O 1
ATOM 1130 N N . SER A 1 138 ? -9.502 -5.990 13.103 1.00 95.19 138 SER A N 1
ATOM 1131 C CA . SER A 1 138 ? -9.949 -7.298 13.592 1.00 95.19 138 SER A CA 1
ATOM 1132 C C . SER A 1 138 ? -8.944 -8.403 13.221 1.00 95.19 138 SER A C 1
ATOM 1134 O O . SER A 1 138 ? -8.222 -8.270 12.228 1.00 95.19 138 SER A O 1
ATOM 1136 N N . PRO A 1 139 ? -8.899 -9.531 13.955 1.00 93.75 139 PRO A N 1
ATOM 1137 C CA . PRO A 1 139 ? -8.026 -10.654 13.607 1.00 93.75 139 PRO A CA 1
ATOM 1138 C C . PRO A 1 139 ? -8.250 -11.193 12.184 1.00 93.75 139 PRO A C 1
ATOM 1140 O O . PRO A 1 139 ? -7.302 -11.610 11.518 1.00 93.75 139 PRO A O 1
ATOM 1143 N N . THR A 1 140 ? -9.494 -11.175 11.699 1.00 94.25 140 THR A N 1
ATOM 1144 C CA . THR A 1 140 ? -9.851 -11.612 10.342 1.00 94.25 140 THR A CA 1
ATOM 1145 C C . THR A 1 140 ? -9.322 -10.641 9.293 1.00 94.25 140 THR A C 1
ATOM 1147 O O . THR A 1 140 ? -8.668 -11.076 8.346 1.00 94.25 140 THR A O 1
ATOM 1150 N N . CYS A 1 141 ? -9.513 -9.334 9.501 1.00 94.69 141 CYS A N 1
ATOM 1151 C CA . CYS A 1 141 ? -8.986 -8.286 8.630 1.00 94.69 141 CYS A CA 1
ATOM 1152 C C . CYS A 1 141 ? -7.450 -8.353 8.553 1.00 94.69 141 CYS A C 1
ATOM 1154 O O . CYS A 1 141 ? -6.886 -8.360 7.461 1.00 94.69 141 CYS A O 1
ATOM 1156 N N . GLN A 1 142 ? -6.769 -8.522 9.694 1.00 95.06 142 GLN A N 1
ATOM 1157 C CA . GLN A 1 142 ? -5.313 -8.714 9.734 1.00 95.06 142 GLN A CA 1
ATOM 1158 C C . GLN A 1 142 ? -4.877 -9.948 8.932 1.00 95.06 142 GLN A C 1
ATOM 1160 O O . GLN A 1 142 ? -3.986 -9.859 8.090 1.00 95.06 142 GLN A O 1
ATOM 1165 N N . ARG A 1 143 ? -5.532 -11.099 9.145 1.00 95.00 143 ARG A N 1
ATOM 1166 C CA . ARG A 1 143 ? -5.232 -12.344 8.420 1.00 95.00 143 ARG A CA 1
ATOM 1167 C C . ARG A 1 143 ? -5.385 -12.177 6.905 1.00 95.00 143 ARG A C 1
ATOM 1169 O O . ARG A 1 143 ? -4.535 -12.658 6.155 1.00 95.00 143 ARG A O 1
ATOM 1176 N N . ARG A 1 144 ? -6.455 -11.515 6.453 1.00 93.88 144 ARG A N 1
ATOM 1177 C CA . ARG A 1 144 ? -6.689 -11.244 5.026 1.00 93.88 144 ARG A CA 1
ATOM 1178 C C . ARG A 1 144 ? -5.619 -10.332 4.456 1.00 93.88 144 ARG A C 1
ATOM 1180 O O . ARG A 1 144 ? -5.045 -10.661 3.419 1.00 93.88 144 ARG A O 1
ATOM 1187 N N . LEU A 1 145 ? -5.295 -9.254 5.165 1.00 94.75 145 LEU A N 1
ATOM 1188 C CA . LEU A 1 145 ? -4.279 -8.317 4.720 1.00 94.75 145 LEU A CA 1
ATOM 1189 C C . LEU A 1 145 ? -2.905 -8.976 4.604 1.00 94.75 145 LEU A C 1
ATOM 1191 O O . LEU A 1 145 ? -2.208 -8.712 3.637 1.00 94.75 145 LEU A O 1
ATOM 1195 N N . TRP A 1 146 ? -2.524 -9.877 5.515 1.00 95.69 146 TRP A N 1
ATOM 1196 C CA . TRP A 1 146 ? -1.241 -10.592 5.425 1.00 95.69 146 TRP A CA 1
ATOM 1197 C C . TRP A 1 146 ? -1.164 -11.495 4.202 1.00 95.69 146 TRP A C 1
ATOM 1199 O O . TRP A 1 146 ? -0.162 -11.483 3.492 1.00 95.69 146 TRP A O 1
ATOM 1209 N N . LYS A 1 147 ? -2.244 -12.223 3.905 1.00 94.56 147 LYS A N 1
ATOM 1210 C CA . LYS A 1 147 ? -2.324 -13.049 2.695 1.00 94.56 147 LYS A CA 1
ATOM 1211 C C . LYS A 1 147 ? -2.248 -12.200 1.423 1.00 94.56 147 LYS A C 1
ATOM 1213 O O . LYS A 1 147 ? -1.583 -12.579 0.464 1.00 94.56 147 LYS A O 1
ATOM 1218 N N . LEU A 1 148 ? -2.937 -11.061 1.409 1.00 94.12 148 LEU A N 1
ATOM 1219 C CA . LEU A 1 148 ? -2.941 -10.147 0.271 1.00 94.12 148 LEU A CA 1
ATOM 1220 C C . LEU A 1 148 ? -1.592 -9.444 0.091 1.00 94.12 148 LEU A C 1
ATOM 1222 O O . LEU A 1 148 ? -1.121 -9.333 -1.034 1.00 94.12 148 LEU A O 1
ATOM 1226 N N . ALA A 1 149 ? -0.954 -9.029 1.183 1.00 95.94 149 ALA A N 1
ATOM 1227 C CA . ALA A 1 149 ? 0.371 -8.422 1.194 1.00 95.94 149 ALA A CA 1
ATOM 1228 C C . ALA A 1 149 ? 1.442 -9.369 0.626 1.00 95.94 149 ALA A C 1
ATOM 1230 O O . ALA A 1 149 ? 2.283 -8.934 -0.159 1.00 95.94 149 ALA A O 1
ATOM 1231 N N . ASP A 1 150 ? 1.376 -10.661 0.963 1.00 95.62 150 ASP A N 1
ATOM 1232 C CA . ASP A 1 150 ? 2.265 -11.691 0.413 1.00 95.62 150 ASP A CA 1
ATOM 1233 C C . ASP A 1 150 ? 2.064 -11.894 -1.101 1.00 95.62 150 ASP A C 1
ATOM 1235 O O . ASP A 1 150 ? 3.028 -11.855 -1.873 1.00 95.62 150 ASP A O 1
ATOM 1239 N N . SER A 1 151 ? 0.805 -12.009 -1.547 1.00 94.31 151 SER A N 1
ATOM 1240 C CA . SER A 1 151 ? 0.457 -12.123 -2.976 1.00 94.31 151 SER A CA 1
ATOM 1241 C C . SER A 1 151 ? 0.903 -10.895 -3.770 1.00 94.31 151 SER A C 1
ATOM 1243 O O . SER A 1 151 ? 1.490 -11.020 -4.849 1.00 94.31 151 SER A O 1
ATOM 1245 N N . PHE A 1 152 ? 0.653 -9.708 -3.215 1.00 96.06 152 PHE A N 1
ATOM 1246 C CA . PHE A 1 152 ? 1.000 -8.426 -3.811 1.00 96.06 152 PHE A CA 1
ATOM 1247 C C . PHE A 1 152 ? 2.506 -8.309 -4.022 1.00 96.06 152 PHE A C 1
ATOM 1249 O O . PHE A 1 152 ? 2.950 -8.159 -5.158 1.00 96.06 152 PHE A O 1
ATOM 1256 N N . ILE A 1 153 ? 3.306 -8.453 -2.961 1.00 97.19 153 ILE A N 1
ATOM 1257 C CA . ILE A 1 153 ? 4.750 -8.231 -3.065 1.00 97.19 153 ILE A CA 1
ATOM 1258 C C . ILE A 1 153 ? 5.442 -9.294 -3.924 1.00 97.19 153 ILE A C 1
ATOM 1260 O O . ILE A 1 153 ? 6.378 -8.986 -4.662 1.00 97.19 153 ILE A O 1
ATOM 1264 N N . THR A 1 154 ? 4.947 -10.536 -3.892 1.00 95.19 154 THR A N 1
ATOM 1265 C CA . THR A 1 154 ? 5.418 -11.607 -4.779 1.00 95.19 154 THR A CA 1
ATOM 1266 C C . THR A 1 154 ? 5.148 -11.258 -6.242 1.00 95.19 154 THR A C 1
ATOM 1268 O O . THR A 1 154 ? 6.005 -11.464 -7.104 1.00 95.19 154 THR A O 1
ATOM 1271 N N . SER A 1 155 ? 3.976 -10.691 -6.532 1.00 95.00 155 SER A N 1
ATOM 1272 C CA . SER A 1 155 ? 3.599 -10.280 -7.886 1.00 95.00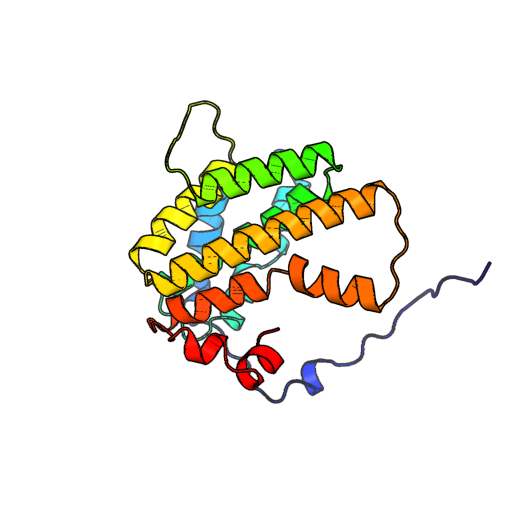 155 SER A CA 1
ATOM 1273 C C . SER A 1 155 ? 4.395 -9.069 -8.367 1.00 95.00 155 SER A C 1
ATOM 1275 O O . SER A 1 155 ? 4.855 -9.081 -9.507 1.00 95.00 155 SER A O 1
ATOM 1277 N N . VAL A 1 156 ? 4.632 -8.076 -7.504 1.00 95.75 156 VAL A N 1
ATOM 1278 C CA . VAL A 1 156 ? 5.486 -6.914 -7.811 1.00 95.75 156 VAL A CA 1
ATOM 1279 C C . VAL A 1 156 ? 6.924 -7.365 -8.081 1.00 95.75 156 VAL A C 1
ATOM 1281 O O . VAL A 1 156 ? 7.511 -6.988 -9.090 1.00 95.75 156 VAL A O 1
ATOM 1284 N N . SER A 1 157 ? 7.479 -8.267 -7.261 1.00 94.94 157 SER A N 1
ATOM 1285 C CA . SER A 1 157 ? 8.816 -8.821 -7.517 1.00 94.94 157 SER A CA 1
ATOM 1286 C C . SER A 1 157 ? 8.897 -9.542 -8.865 1.00 94.94 157 SER A C 1
ATOM 1288 O O . SER A 1 157 ? 9.898 -9.423 -9.571 1.00 94.94 157 SER A O 1
ATOM 1290 N N . LYS A 1 158 ? 7.845 -10.281 -9.237 1.00 92.31 158 LYS A N 1
ATOM 1291 C CA . LYS A 1 158 ? 7.751 -10.955 -10.536 1.00 92.31 158 LYS A CA 1
ATOM 1292 C C . LYS A 1 158 ? 7.643 -9.957 -11.692 1.00 92.31 158 LYS A C 1
ATOM 1294 O O . LYS A 1 158 ? 8.185 -10.217 -12.764 1.00 92.31 158 LYS A O 1
ATOM 1299 N N . GLU A 1 159 ? 6.942 -8.843 -11.507 1.00 93.25 159 GLU A N 1
ATOM 1300 C CA . GLU A 1 159 ? 6.872 -7.772 -12.502 1.00 93.25 159 GLU A CA 1
ATOM 1301 C C . GLU A 1 159 ? 8.257 -7.172 -12.777 1.00 93.25 159 GLU A C 1
ATOM 1303 O O . GLU A 1 159 ? 8.624 -7.049 -13.947 1.00 93.25 159 GLU A O 1
ATOM 1308 N N . SER A 1 160 ? 9.059 -6.903 -11.739 1.00 91.94 160 SER A N 1
ATOM 1309 C CA . SER A 1 160 ? 10.445 -6.431 -11.896 1.00 91.94 160 SER A CA 1
ATOM 1310 C C . SER A 1 160 ? 11.308 -7.424 -12.689 1.00 91.94 160 SER A C 1
ATOM 1312 O O . SER A 1 160 ? 11.981 -7.026 -13.642 1.00 91.94 160 SER A O 1
ATOM 1314 N N . ASP A 1 161 ? 11.230 -8.728 -12.383 1.00 88.94 161 ASP A N 1
ATOM 1315 C CA . ASP A 1 161 ? 11.914 -9.789 -13.148 1.00 88.94 161 ASP A CA 1
ATOM 1316 C C . ASP A 1 161 ? 11.506 -9.768 -14.639 1.00 88.94 161 ASP A C 1
ATOM 1318 O O . ASP A 1 161 ? 12.344 -9.820 -15.548 1.00 88.94 161 ASP A O 1
ATOM 1322 N N . LEU A 1 162 ? 10.201 -9.674 -14.911 1.00 89.88 162 LEU A N 1
ATOM 1323 C CA . LEU A 1 162 ? 9.666 -9.671 -16.274 1.00 89.88 162 LEU A CA 1
ATOM 1324 C C . LEU A 1 162 ? 10.095 -8.420 -17.047 1.00 89.88 162 LEU A C 1
ATOM 1326 O O . LEU A 1 162 ? 10.493 -8.540 -18.210 1.00 89.88 162 LEU A O 1
ATOM 1330 N N . ARG A 1 163 ? 10.095 -7.252 -16.395 1.00 90.00 163 ARG A N 1
ATOM 1331 C CA . ARG A 1 163 ? 10.587 -5.990 -16.959 1.00 90.00 163 ARG A CA 1
ATOM 1332 C C . ARG A 1 163 ? 12.069 -6.081 -17.314 1.00 90.00 163 ARG A C 1
ATOM 1334 O O . ARG A 1 163 ? 12.434 -5.762 -18.444 1.00 90.00 163 ARG A O 1
ATOM 1341 N N . ALA A 1 164 ? 12.901 -6.584 -16.401 1.00 88.25 164 ALA A N 1
ATOM 1342 C CA . ALA A 1 164 ? 14.339 -6.743 -16.618 1.00 88.25 164 ALA A CA 1
ATOM 1343 C C . ALA A 1 164 ? 14.660 -7.708 -17.776 1.00 88.25 164 ALA A C 1
ATOM 1345 O O . ALA A 1 164 ? 15.605 -7.487 -18.531 1.00 88.25 164 ALA A O 1
ATOM 1346 N N . SER A 1 165 ? 13.847 -8.754 -17.958 1.00 87.81 165 SER A N 1
ATOM 1347 C CA . SER A 1 165 ? 14.007 -9.718 -19.058 1.00 87.81 165 SER A CA 1
ATOM 1348 C C . SER A 1 165 ? 13.478 -9.237 -20.419 1.00 87.81 165 SER A C 1
ATOM 1350 O O . SER A 1 165 ? 13.687 -9.914 -21.427 1.00 87.81 165 SER A O 1
ATOM 1352 N N . GLY A 1 166 ? 12.781 -8.095 -20.471 1.00 86.44 166 GLY A N 1
ATOM 1353 C CA . GLY A 1 166 ? 12.131 -7.603 -21.689 1.00 86.44 166 GLY A CA 1
ATOM 1354 C C . GLY A 1 166 ? 11.012 -8.520 -22.195 1.00 86.44 166 GLY A C 1
ATOM 1355 O O . GLY A 1 166 ? 10.799 -8.624 -23.406 1.00 86.44 166 GLY A O 1
ATOM 1356 N N . ALA A 1 167 ? 10.325 -9.229 -21.292 1.00 83.44 167 ALA A N 1
ATOM 1357 C CA . ALA A 1 167 ? 9.276 -10.175 -21.655 1.00 83.44 167 ALA A CA 1
ATOM 1358 C C . ALA A 1 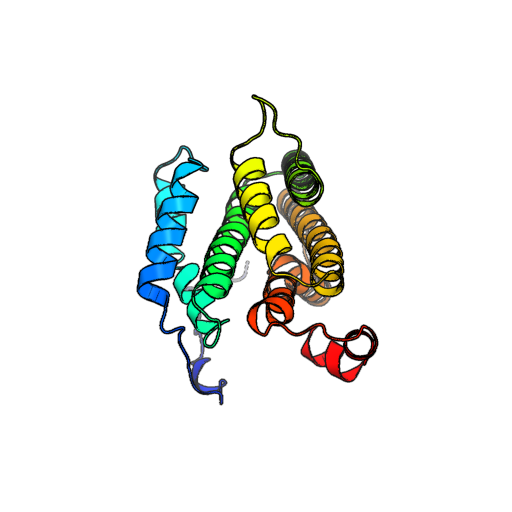167 ? 8.097 -9.481 -22.364 1.00 83.44 167 ALA A C 1
ATOM 1360 O O . ALA A 1 167 ? 7.587 -8.457 -21.911 1.00 83.44 167 ALA A O 1
ATOM 1361 N N . ASN A 1 168 ? 7.619 -10.079 -23.460 1.00 80.69 168 ASN A N 1
ATOM 1362 C CA . ASN A 1 168 ? 6.395 -9.645 -24.136 1.00 80.69 168 ASN A CA 1
ATOM 1363 C C . ASN A 1 168 ? 5.172 -10.339 -23.524 1.00 80.69 168 ASN A C 1
ATOM 1365 O O . ASN A 1 168 ? 5.156 -11.562 -23.376 1.00 80.69 168 ASN A O 1
ATOM 1369 N N . PHE A 1 169 ? 4.125 -9.569 -23.230 1.00 80.38 169 PHE A N 1
ATOM 1370 C CA . PHE A 1 169 ? 2.890 -10.080 -22.636 1.00 80.38 169 PHE A CA 1
ATOM 1371 C C . PHE A 1 169 ? 1.778 -10.238 -23.673 1.00 80.38 169 PHE A C 1
ATOM 1373 O O . PHE A 1 169 ? 1.583 -9.381 -24.536 1.00 80.38 169 PHE A O 1
ATOM 1380 N N . SER A 1 170 ? 0.997 -11.313 -23.544 1.00 88.81 170 SER A N 1
ATOM 1381 C CA . SER A 1 170 ? -0.368 -11.313 -24.070 1.00 88.81 170 SER A CA 1
ATOM 1382 C C . SER A 1 170 ? -1.237 -10.383 -23.221 1.00 88.81 170 SER A C 1
ATOM 1384 O O . SER A 1 170 ? -0.951 -10.165 -22.041 1.00 88.81 170 SER A O 1
ATOM 1386 N N . LEU A 1 171 ? -2.321 -9.868 -23.803 1.00 90.56 171 LEU A N 1
ATOM 1387 C CA . LEU A 1 171 ? -3.283 -9.046 -23.067 1.00 90.56 171 LEU A CA 1
ATOM 1388 C C . LEU A 1 171 ? -3.821 -9.782 -21.828 1.00 90.56 171 LEU A C 1
ATOM 1390 O O . LEU A 1 171 ? -3.869 -9.198 -20.753 1.00 90.56 171 LEU A O 1
ATOM 1394 N N . ASP A 1 172 ? -4.135 -11.072 -21.951 1.00 91.94 172 ASP A N 1
ATOM 1395 C CA . ASP A 1 172 ? -4.664 -11.874 -20.841 1.00 91.94 172 ASP A CA 1
ATOM 1396 C C . ASP A 1 172 ? -3.674 -11.977 -19.672 1.00 91.94 172 ASP A C 1
ATOM 1398 O O . ASP A 1 172 ? -4.042 -11.769 -18.516 1.00 91.94 172 ASP A O 1
ATOM 1402 N N . ASN A 1 173 ? -2.392 -12.228 -19.964 1.00 89.00 173 ASN A N 1
ATOM 1403 C CA . ASN A 1 173 ? -1.360 -12.297 -18.928 1.00 89.00 173 ASN A CA 1
ATOM 1404 C C . ASN A 1 173 ? -1.116 -10.929 -18.285 1.00 89.00 173 ASN A C 1
ATOM 1406 O O . ASN A 1 173 ? -0.876 -10.857 -17.080 1.00 89.00 173 ASN A O 1
ATOM 1410 N N . TYR A 1 174 ? -1.190 -9.853 -19.075 1.00 90.25 174 TYR A N 1
ATOM 1411 C CA . TYR A 1 174 ? -1.101 -8.492 -18.558 1.00 90.25 174 TYR A CA 1
ATOM 1412 C C . TYR A 1 174 ? -2.253 -8.182 -17.602 1.00 90.25 174 TYR A C 1
ATOM 1414 O O . TYR A 1 174 ? -2.003 -7.667 -16.520 1.00 90.25 174 TYR A O 1
ATOM 1422 N N . LEU A 1 175 ? -3.496 -8.525 -17.951 1.00 91.25 175 LEU A N 1
ATOM 1423 C CA . LEU A 1 175 ? -4.659 -8.267 -17.096 1.00 91.25 175 LEU A CA 1
ATOM 1424 C C . LEU A 1 175 ? -4.557 -9.001 -15.754 1.00 91.25 175 LEU A C 1
ATOM 1426 O O . LEU A 1 175 ? -4.825 -8.405 -14.712 1.00 91.25 175 LEU A O 1
ATOM 1430 N N . ILE A 1 176 ? -4.114 -10.264 -15.772 1.00 89.00 176 ILE A N 1
ATOM 1431 C CA . ILE A 1 176 ? -3.891 -11.052 -14.551 1.00 89.00 176 ILE A CA 1
ATOM 1432 C C . ILE A 1 176 ? -2.811 -10.402 -13.681 1.00 89.00 176 ILE A C 1
ATOM 1434 O O . ILE A 1 176 ? -3.035 -10.186 -12.493 1.00 89.00 176 ILE A O 1
ATOM 1438 N N . LEU A 1 177 ? -1.653 -10.063 -14.261 1.00 91.12 177 LEU A N 1
ATOM 1439 C CA . LEU A 1 177 ? -0.560 -9.450 -13.505 1.00 91.12 177 LEU A CA 1
ATOM 1440 C C . LEU A 1 177 ? -0.953 -8.066 -12.979 1.00 91.12 177 LEU A C 1
ATOM 1442 O O . LEU A 1 177 ? -0.738 -7.774 -11.806 1.00 91.12 177 LEU A O 1
ATOM 1446 N N . ARG A 1 178 ? -1.564 -7.228 -13.824 1.00 92.12 178 ARG A N 1
ATOM 1447 C CA . ARG A 1 178 ? -1.902 -5.844 -13.483 1.00 92.12 178 ARG A CA 1
ATOM 1448 C C . ARG A 1 178 ? -2.858 -5.772 -12.298 1.00 92.12 178 ARG A C 1
ATOM 1450 O O . ARG A 1 178 ? -2.709 -4.892 -11.453 1.00 92.12 178 ARG A O 1
ATOM 1457 N N . ARG A 1 179 ? -3.808 -6.705 -12.221 1.00 89.50 179 ARG A N 1
ATOM 1458 C CA . ARG A 1 179 ? -4.729 -6.836 -11.089 1.00 89.50 179 ARG A CA 1
ATOM 1459 C C . ARG A 1 179 ? -3.989 -7.058 -9.771 1.00 89.50 179 ARG A C 1
ATOM 1461 O O . ARG A 1 179 ? -4.320 -6.403 -8.787 1.00 89.50 179 ARG A O 1
ATOM 1468 N N . GLU A 1 180 ? -2.965 -7.907 -9.769 1.00 90.06 180 GLU A N 1
ATOM 1469 C CA . GLU A 1 180 ? -2.177 -8.188 -8.566 1.00 90.06 180 GLU A CA 1
ATOM 1470 C C . GLU A 1 180 ? -1.252 -7.031 -8.184 1.00 90.06 180 GLU A C 1
ATOM 1472 O O . GLU A 1 180 ? -1.182 -6.695 -7.011 1.00 90.06 180 GLU A O 1
ATOM 1477 N N . VAL A 1 181 ? -0.581 -6.387 -9.143 1.00 93.25 181 VAL A N 1
ATOM 1478 C CA . VAL A 1 181 ? 0.454 -5.367 -8.857 1.00 93.25 181 VAL A CA 1
ATOM 1479 C C . VAL A 1 181 ? -0.093 -3.946 -8.689 1.00 93.25 181 VAL A C 1
ATOM 1481 O O . VAL A 1 181 ? 0.641 -3.037 -8.342 1.00 93.25 181 VAL A O 1
ATOM 1484 N N . SER A 1 182 ? -1.390 -3.714 -8.913 1.00 91.81 182 SER A N 1
ATOM 1485 C CA . SER A 1 182 ? -1.996 -2.371 -8.810 1.00 91.81 182 SER A CA 1
ATOM 1486 C C . SER A 1 182 ? -2.208 -1.846 -7.386 1.00 91.81 182 SER A C 1
ATOM 1488 O O . SER A 1 182 ? -2.685 -0.725 -7.230 1.00 91.81 182 SER A O 1
ATOM 1490 N N . ALA A 1 183 ? -1.935 -2.661 -6.363 1.00 93.94 183 ALA A N 1
ATOM 1491 C CA . ALA A 1 183 ? -2.231 -2.396 -4.951 1.00 93.94 183 ALA A CA 1
ATOM 1492 C C . ALA A 1 183 ? -3.726 -2.177 -4.601 1.00 93.94 183 ALA A C 1
ATOM 1494 O O . ALA A 1 183 ? -4.062 -1.989 -3.431 1.00 93.94 183 ALA A O 1
ATOM 1495 N N . VAL A 1 184 ? -4.653 -2.272 -5.563 1.00 93.31 184 VAL A N 1
ATOM 1496 C CA . VAL A 1 184 ? -6.093 -2.047 -5.327 1.00 93.31 184 VAL A CA 1
ATOM 1497 C C . VAL A 1 184 ? -6.649 -3.031 -4.298 1.00 93.31 184 VAL A C 1
ATOM 1499 O O . VAL A 1 184 ? -7.231 -2.616 -3.304 1.00 93.31 184 VAL A O 1
ATOM 1502 N N . ARG A 1 185 ? -6.366 -4.331 -4.447 1.00 91.62 185 ARG A N 1
ATOM 1503 C CA . ARG A 1 185 ? -6.895 -5.372 -3.544 1.00 91.62 185 ARG A CA 1
ATOM 1504 C C . ARG A 1 185 ? -6.433 -5.201 -2.094 1.00 91.62 185 ARG A C 1
ATOM 1506 O O . ARG A 1 185 ? -7.191 -5.458 -1.159 1.00 91.62 185 ARG A O 1
ATOM 1513 N N . ILE A 1 186 ? -5.181 -4.779 -1.897 1.00 93.50 186 ILE A N 1
ATOM 1514 C CA . ILE A 1 186 ? -4.632 -4.558 -0.553 1.00 93.50 186 ILE A CA 1
ATOM 1515 C C . ILE A 1 186 ? -5.205 -3.281 0.075 1.00 93.50 186 ILE A C 1
ATOM 1517 O O . ILE A 1 186 ? -5.435 -3.258 1.283 1.00 93.50 186 ILE A O 1
ATOM 1521 N N . ALA A 1 187 ? -5.505 -2.259 -0.735 1.00 95.75 187 ALA A N 1
ATOM 1522 C CA . ALA A 1 187 ? -6.227 -1.066 -0.304 1.00 95.75 187 ALA A CA 1
ATOM 1523 C C . ALA A 1 187 ? -7.686 -1.393 0.051 1.00 95.75 187 ALA A C 1
ATOM 1525 O O . ALA A 1 187 ? -8.140 -1.033 1.133 1.00 95.75 187 ALA A O 1
ATOM 1526 N N . ASP A 1 188 ? -8.389 -2.173 -0.771 1.00 93.06 188 ASP A N 1
ATOM 1527 C CA . ASP A 1 188 ? -9.770 -2.584 -0.493 1.00 93.06 188 ASP A CA 1
ATOM 1528 C C . ASP A 1 188 ? -9.895 -3.362 0.821 1.00 93.06 188 ASP A C 1
ATOM 1530 O O . ASP A 1 188 ? -10.888 -3.245 1.538 1.00 93.06 188 ASP A O 1
ATOM 1534 N N . CYS A 1 189 ? -8.870 -4.133 1.194 1.00 92.31 189 CYS A N 1
ATOM 1535 C CA . CYS A 1 189 ? -8.845 -4.839 2.475 1.00 92.31 189 CYS A CA 1
ATOM 1536 C C . CYS A 1 189 ? -8.951 -3.887 3.685 1.00 92.31 189 CYS A C 1
ATOM 1538 O O . CYS A 1 189 ? -9.416 -4.293 4.755 1.00 92.31 189 CYS A O 1
ATOM 1540 N N . LEU A 1 190 ? -8.567 -2.613 3.535 1.00 96.06 190 LEU A N 1
ATOM 1541 C CA . LEU A 1 190 ? -8.729 -1.603 4.578 1.00 96.06 190 LEU A CA 1
ATOM 1542 C C . LEU A 1 190 ? -10.184 -1.148 4.749 1.00 96.06 190 LEU A C 1
ATOM 1544 O O . LEU A 1 190 ? -10.470 -0.510 5.761 1.00 96.06 190 LEU A O 1
ATOM 1548 N N . PHE A 1 191 ? -11.124 -1.503 3.860 1.00 95.31 191 PHE A N 1
ATOM 1549 C CA . PHE A 1 191 ? -12.546 -1.186 4.049 1.00 95.31 191 PHE A CA 1
ATOM 1550 C C . PHE A 1 191 ? -13.134 -1.814 5.312 1.00 95.31 191 PHE A C 1
ATOM 1552 O O . PHE A 1 191 ? -13.905 -1.154 6.012 1.00 95.31 191 PHE A O 1
ATOM 1559 N N . GLU A 1 192 ? -12.733 -3.038 5.658 1.00 93.75 192 GLU A N 1
ATOM 1560 C CA . GLU A 1 192 ? -13.126 -3.664 6.926 1.00 93.75 192 GLU A CA 1
ATOM 1561 C C . GLU A 1 192 ? -12.633 -2.840 8.121 1.00 93.75 192 GLU A C 1
ATOM 1563 O O . GLU A 1 192 ? -13.400 -2.488 9.022 1.00 93.75 192 GLU A O 1
ATOM 1568 N N . TYR A 1 193 ? -11.359 -2.440 8.073 1.00 96.19 193 TYR A N 1
ATOM 1569 C CA . TYR A 1 193 ? -10.726 -1.612 9.092 1.00 96.19 193 TYR A CA 1
ATOM 1570 C C . TYR A 1 193 ? -11.399 -0.240 9.227 1.00 96.19 193 TYR A C 1
ATOM 1572 O O . TYR A 1 193 ? -11.784 0.143 10.339 1.00 96.19 193 TYR A O 1
ATOM 1580 N N . VAL A 1 194 ? -11.601 0.496 8.123 1.00 97.25 194 VAL A N 1
ATOM 1581 C CA . VAL A 1 194 ? -12.175 1.850 8.179 1.00 97.25 194 VAL A CA 1
ATOM 1582 C C . VAL A 1 194 ? -13.611 1.837 8.706 1.00 97.25 194 VAL A C 1
ATOM 1584 O O . VAL A 1 194 ? -13.952 2.640 9.577 1.00 97.25 194 VAL A O 1
ATOM 1587 N N . ASN A 1 195 ? -14.409 0.847 8.301 1.00 95.00 195 ASN A N 1
ATOM 1588 C CA . ASN A 1 195 ? -15.795 0.698 8.749 1.00 95.00 195 ASN A CA 1
ATOM 1589 C C . ASN A 1 195 ? -15.918 0.035 10.130 1.00 95.00 195 ASN A C 1
ATOM 1591 O O . ASN A 1 195 ? -16.960 0.136 10.767 1.00 95.00 195 ASN A O 1
ATOM 1595 N N . GLY A 1 196 ? -14.851 -0.590 10.641 1.00 93.31 196 GLY A N 1
ATOM 1596 C CA . GLY A 1 196 ? -14.889 -1.288 11.931 1.00 93.31 196 GLY A CA 1
ATOM 1597 C C . GLY A 1 196 ? -15.783 -2.524 11.897 1.00 93.31 196 GLY A C 1
ATOM 1598 O O . GLY A 1 196 ? -16.419 -2.847 12.898 1.00 93.31 196 GLY A O 1
ATOM 1599 N N . VAL A 1 197 ? -15.850 -3.179 10.740 1.00 92.88 197 VAL A N 1
ATOM 1600 C CA . VAL A 1 197 ? -16.625 -4.399 10.520 1.00 92.88 197 VAL A CA 1
ATOM 1601 C C . VAL A 1 197 ? -15.676 -5.586 10.434 1.00 92.88 197 VAL A C 1
ATOM 1603 O O . VAL A 1 197 ? -14.576 -5.467 9.903 1.00 92.88 197 VAL A O 1
ATOM 1606 N N . ASP A 1 198 ? -16.106 -6.726 10.964 1.00 92.75 198 ASP A N 1
ATOM 1607 C CA . ASP A 1 198 ? -15.395 -7.997 10.834 1.00 92.75 198 ASP A CA 1
ATOM 1608 C C . ASP A 1 198 ? -16.198 -8.883 9.882 1.00 92.75 198 ASP A C 1
ATOM 1610 O O . ASP A 1 198 ? -17.152 -9.553 10.287 1.00 92.75 198 ASP A O 1
ATOM 1614 N N . VAL A 1 199 ? -15.907 -8.788 8.583 1.00 91.62 199 VAL A N 1
ATOM 1615 C CA . VAL A 1 199 ? -16.720 -9.448 7.558 1.00 91.62 199 VAL A CA 1
ATOM 1616 C C . VAL A 1 199 ? -16.466 -10.960 7.627 1.00 91.62 199 VAL A C 1
ATOM 1618 O O . VAL A 1 199 ? -15.304 -11.372 7.627 1.00 91.62 199 VAL A O 1
ATOM 1621 N N . PRO A 1 200 ? -17.500 -11.822 7.674 1.00 93.44 200 PRO A N 1
ATOM 1622 C CA . PRO A 1 200 ? -17.310 -13.272 7.721 1.00 93.44 200 PRO A CA 1
ATOM 1623 C C . PRO A 1 200 ? -16.642 -13.831 6.460 1.00 93.44 200 PRO A C 1
ATOM 1625 O O . PRO A 1 200 ? -16.876 -13.334 5.360 1.00 93.44 200 PRO A O 1
ATOM 1628 N N . ASP A 1 201 ? -15.881 -14.922 6.601 1.00 93.25 201 ASP A N 1
ATOM 1629 C CA . ASP A 1 201 ? -15.228 -15.591 5.460 1.00 93.25 201 ASP A CA 1
ATOM 1630 C C . ASP A 1 201 ? -16.239 -16.021 4.382 1.00 93.25 201 ASP A C 1
ATOM 1632 O O . ASP A 1 201 ? -15.972 -15.848 3.201 1.00 93.25 201 ASP A O 1
ATOM 1636 N N . ALA A 1 202 ? -17.455 -16.420 4.776 1.00 95.06 202 ALA A N 1
ATOM 1637 C CA . ALA A 1 202 ? -18.524 -16.787 3.844 1.00 95.06 202 ALA A CA 1
AT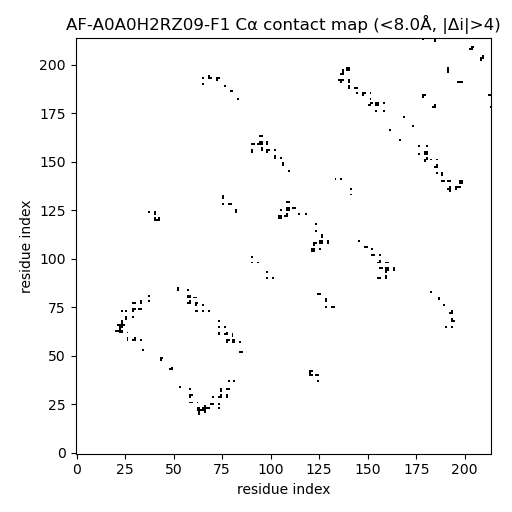OM 1638 C C . ALA A 1 202 ? -18.901 -15.679 2.838 1.00 95.06 202 ALA A C 1
ATOM 1640 O O . ALA A 1 202 ? -19.392 -15.993 1.760 1.00 95.06 202 ALA A O 1
ATOM 1641 N N . VAL A 1 203 ? -18.683 -14.398 3.169 1.00 92.75 203 VAL A N 1
ATOM 1642 C CA . VAL A 1 203 ? -18.903 -13.284 2.228 1.00 92.75 203 VAL A CA 1
ATOM 1643 C C . VAL A 1 203 ? -17.770 -13.216 1.206 1.00 92.75 203 VAL A C 1
ATOM 1645 O O . VAL A 1 203 ? -18.029 -13.035 0.025 1.00 92.75 203 VAL A O 1
ATOM 1648 N N . PHE A 1 204 ? -16.521 -13.405 1.638 1.00 89.94 204 PHE A N 1
ATOM 1649 C CA . PHE A 1 204 ? -15.367 -13.454 0.734 1.00 89.94 204 PHE A CA 1
ATOM 1650 C C . PHE A 1 204 ? -15.320 -14.737 -0.101 1.00 89.94 204 PHE A C 1
ATOM 1652 O O . PHE A 1 204 ? -14.695 -14.742 -1.157 1.00 89.94 204 PHE A O 1
ATOM 1659 N N . ASP A 1 205 ? -15.981 -15.804 0.340 1.00 91.06 205 ASP A N 1
ATOM 1660 C CA . ASP A 1 205 ? -16.142 -17.044 -0.422 1.00 91.06 205 ASP A CA 1
ATOM 1661 C C . ASP A 1 205 ? -17.313 -16.969 -1.421 1.00 91.06 205 ASP A C 1
ATOM 1663 O O . ASP A 1 205 ? -17.443 -17.832 -2.293 1.00 91.06 205 ASP A O 1
ATOM 1667 N N . ASP A 1 206 ? -18.157 -15.935 -1.331 1.00 95.06 206 ASP A N 1
ATOM 1668 C CA . ASP A 1 206 ? -19.283 -15.748 -2.237 1.00 95.06 206 ASP A CA 1
ATOM 1669 C C . ASP A 1 206 ? -18.790 -15.373 -3.654 1.00 95.06 206 ASP A C 1
ATOM 1671 O O . ASP A 1 206 ? -18.020 -14.417 -3.829 1.00 95.06 206 ASP A O 1
ATOM 1675 N N . PRO A 1 207 ? -19.208 -16.101 -4.708 1.00 94.50 207 PRO A N 1
ATOM 1676 C CA . PRO A 1 207 ? -18.779 -15.807 -6.073 1.00 94.50 207 PRO A CA 1
ATOM 1677 C C . PRO A 1 207 ? -19.197 -14.422 -6.581 1.00 94.50 207 PRO A C 1
ATOM 1679 O O . PRO A 1 207 ? -18.471 -13.831 -7.378 1.00 94.50 207 PRO A O 1
ATOM 1682 N N . ALA A 1 208 ? -20.345 -13.895 -6.146 1.00 94.81 208 ALA A N 1
ATOM 1683 C CA . ALA A 1 208 ? -20.811 -12.575 -6.556 1.00 94.81 208 ALA A CA 1
ATOM 1684 C C . ALA A 1 208 ? -19.986 -11.468 -5.893 1.00 94.81 208 ALA A C 1
ATOM 1686 O O . ALA A 1 208 ? -19.649 -10.488 -6.558 1.00 94.81 208 ALA A O 1
ATOM 1687 N N . PHE A 1 209 ? -19.591 -11.647 -4.627 1.00 91.62 209 PHE A N 1
ATOM 1688 C CA . PHE A 1 209 ? -18.636 -10.744 -3.984 1.00 91.62 209 PHE A CA 1
ATOM 1689 C C . PHE A 1 209 ? -17.294 -10.751 -4.727 1.00 91.62 209 PHE A C 1
ATOM 1691 O O . PHE A 1 209 ? -16.794 -9.693 -5.103 1.00 91.62 209 PHE A O 1
ATOM 1698 N N . ASN A 1 210 ? -16.751 -11.935 -5.026 1.00 87.81 210 ASN A N 1
ATOM 1699 C CA . ASN A 1 210 ? -15.485 -12.064 -5.753 1.00 87.81 210 ASN A CA 1
ATOM 1700 C C . ASN A 1 210 ? -15.528 -11.474 -7.166 1.00 87.81 210 ASN A C 1
ATOM 1702 O O . ASN A 1 210 ? -14.534 -10.910 -7.601 1.00 87.81 210 ASN A O 1
ATOM 1706 N N . ALA A 1 211 ? -16.654 -11.558 -7.878 1.00 88.44 211 ALA A N 1
ATOM 1707 C CA . ALA A 1 211 ? -16.783 -10.964 -9.210 1.00 88.44 211 ALA A CA 1
ATOM 1708 C C . ALA A 1 211 ? -16.688 -9.425 -9.209 1.00 88.44 211 ALA A C 1
ATOM 1710 O O . ALA A 1 211 ? -16.357 -8.835 -10.234 1.00 88.44 211 ALA A O 1
ATOM 1711 N N . MET A 1 212 ? -16.999 -8.784 -8.078 1.00 85.56 212 MET A N 1
ATOM 1712 C CA . MET A 1 212 ? -16.843 -7.342 -7.873 1.00 85.56 212 MET A CA 1
ATOM 1713 C C . M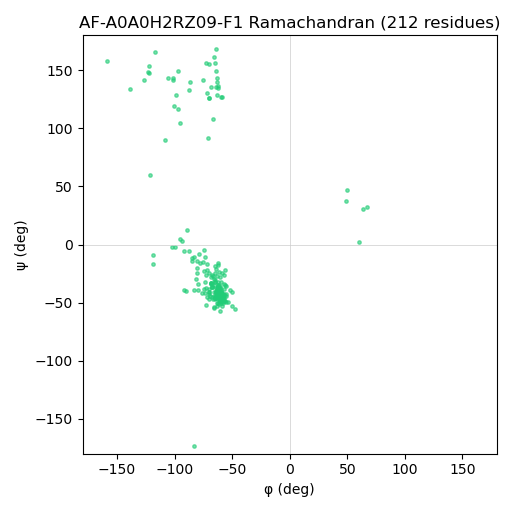ET A 1 212 ? -15.478 -6.995 -7.258 1.00 85.56 212 MET A C 1
ATOM 1715 O O . MET A 1 212 ? -14.893 -5.978 -7.612 1.00 85.56 212 MET A O 1
ATOM 1719 N N . TYR A 1 213 ? -15.000 -7.820 -6.324 1.00 79.38 213 TYR A N 1
ATOM 1720 C CA . TYR A 1 213 ? -13.786 -7.591 -5.536 1.00 79.38 213 TYR A CA 1
ATOM 1721 C C . TYR A 1 213 ? -12.480 -7.958 -6.273 1.00 79.38 213 TYR A C 1
ATOM 1723 O O . TYR A 1 213 ? -11.419 -7.440 -5.927 1.00 79.38 213 TYR A O 1
ATOM 1731 N N . LEU A 1 214 ? -12.533 -8.865 -7.262 1.00 66.69 214 LEU A N 1
ATOM 1732 C CA . LEU A 1 214 ? -11.390 -9.337 -8.063 1.00 66.69 214 LEU A CA 1
ATOM 1733 C C . LEU A 1 214 ? -11.454 -8.800 -9.498 1.00 66.69 214 LEU A C 1
ATOM 1735 O O . LEU A 1 214 ? -10.518 -8.084 -9.910 1.00 66.69 214 LEU A O 1
#

Solvent-accessible surface area (backbone atoms only — not comparable to full-atom values): 12242 Å² total; per-residue (Å²): 133,82,81,77,79,93,73,84,87,81,75,77,64,67,82,74,55,92,65,84,90,53,60,20,90,48,38,75,62,37,39,54,54,30,56,52,60,60,56,74,50,59,80,56,90,52,69,64,61,52,49,52,60,66,70,61,45,39,37,59,54,34,17,50,74,43,34,83,35,52,65,74,51,38,35,56,43,24,45,49,40,47,49,54,53,49,49,53,68,54,42,73,79,28,42,47,68,53,17,51,52,50,38,51,40,52,51,45,20,74,75,47,84,87,78,55,97,82,58,47,46,70,31,51,57,51,24,57,49,46,64,58,50,61,76,70,36,48,74,66,48,49,54,50,44,53,57,41,50,53,54,26,41,54,40,41,27,48,48,20,34,38,60,69,69,67,64,84,74,54,71,70,59,43,55,59,48,50,59,44,53,62,51,53,63,59,54,57,50,45,52,36,46,50,70,70,49,80,80,57,65,71,54,72,69,29,67,70,48,39,71,74,70,105

InterPro domains:
  IPR008949 Isoprenoid synthase domain superfamily [G3DSA:1.10.600.10] (1-214)
  IPR008949 Isoprenoid synthase domain superfamily [SSF48576] (11-211)
  IPR034686 Terpene cyclase-like 2 [PTHR35201] (17-212)

Sequence (214 aa):
MSKQPSSFFIPDLITLVNFPFARNQHYERASAESAAWFREYNLFETKSKKVELIQSCTELLASHFYPEANYEKFRICCDFMNICFLIDMVFDDEDGEGARKLAGIYIGAMTSDEETENSTPFYRVIRDWRKRFVQGASPTCQRRLWKLADSFITSVSKESDLRASGANFSLDNYLILRREVSAVRIADCLFEYVNGVDVPDAVFDDPAFNAMYL

Nearest PDB structures (foldseek):
  7ofl-assembly1_B  TM=9.487E-01  e=1.703E-09  Coniophora puteana RWD-64-598 SS2
  6tja-assembly1_B  TM=9.128E-01  e=5.790E-07  Streptomyces sp. CWA1
  9c7i-assembly4_D  TM=8.935E-01  e=2.103E-06  Streptomyces griseus
  6wkj-assembly1_A  TM=8.857E-01  e=6.621E-06  Streptomyces sp.
  7zrn-assembly1_A  TM=8.431E-01  e=2.939E-06  Sorangium cellulosum

Foldseek 3Di:
DDDDDPDDDDDDCVVVDPDDFAFAPCLVPLLVVLLVVLVVLVQDPDPVVVVVLVVVPQLRVLRRVLVPFDNLLSSLLSLVSSLLVSLCVQLVPDALVSLVVLLVLLLCLLPDPDDDPPNHSNSVSNNVSNVSLVVQDDPQLSVQLSVLSNQQSVLSSVVRHCVNVVHDDDPVRCVVSCVSPVCQLSSVSSVCRRVVHDDDVVCVVDPVSVVVSD

Organism: NCBI:txid27342

Secondary structure (DSSP, 8-state):
-PPPPS--PPP-GGGG--SPP---TTHHHHHHHHHHHHHHT---SSHHHHHHHHHT-HHHHHHHHSTT--HHHHHHHHHHHHHHHHHHHHHTT--HHHHHHHHHHHHHHHH-----TT--HHHHHHHHHHHHHTTTS-HHHHHHHHHHHHHHHHHHHHHHHHHHTTPPPPHHHHHHHHHHHTSHHHHHTHHHHHHT----HHHHT-HHHHHHH-

Radius of gyration: 18.4 Å; Cα contacts (8 Å, |Δi|>4): 187; chains: 1; bounding box: 43×36×56 Å